Protein AF-Q9H9M6-F1 (afdb_monomer)

pLDDT: mean 84.06, std 14.56, range [36.75, 97.19]

Organism: Homo sapiens (NCBI:txid9606)

Secondary structure (DSSP, 8-state):
-HHHHHHHHHHHT--TT-------S-HHHHHHHHHHHHHHHHHHHHHTT-----TT-----------SEEE-SS-TTSEEESS-TTPPPPGGGGGGGGGSPPPP-TTTTHHHHHHHHTTPPP-------HHHHHHHHTT-SSGGGGSSSPPPTTS-BTTTTBS----HHHHGGGT---PPPP--SSTT--

Mean predicted aligned error: 10.19 Å

InterPro domains:
  IPR004115 GAD-like domain superfamily [G3DSA:3.30.1360.30] (2-53)
  IPR004364 Aminoacyl-tRNA synthetase, class II (D/K/N) [PF00152] (102-151)
  IPR045864 Class II Aminoacyl-tRNA synthetase/Biotinyl protein ligase (BPL) and lipoyl protein ligase (LPL) [G3DSA:3.30.930.10] (54-101)
  IPR045864 Class II Aminoacyl-tRNA synthetase/Biotinyl protein ligase (BPL) and lipoyl protein ligase (LPL) [G3DSA:3.30.930.10] (102-185)
  IPR045864 Class II Aminoacyl-tRNA synthetase/Biotinyl protein ligase (BPL) and lipoyl protein ligase (LPL) [SSF55681] (28-151)

Sequence (190 aa):
MESQRLELIRLMETQEEDVVLLTAGEHNKACSLLGKLRLECADLLETRGVVLRDPTLFSFLWVVDFPLFLPKEENPRELESAHHPFTAPHPSDIHLLYTEPKKEDVKMLSHLLQALDYGAPPHGGIALGLDRLICLVTGSPSIRDVIAFPKSFRGHDLMSNTPDSVPPEELKPYHIRVSKPTDSKAERAH

Structure (mmCIF, N/CA/C/O backbone):
data_AF-Q9H9M6-F1
#
_entry.id   AF-Q9H9M6-F1
#
loop_
_atom_site.group_PDB
_atom_site.id
_atom_site.type_symbol
_atom_site.label_atom_id
_atom_site.label_alt_id
_atom_site.label_comp_id
_atom_site.label_asym_id
_atom_site.label_entity_id
_atom_site.label_seq_id
_atom_site.pdbx_PDB_ins_code
_atom_site.Cartn_x
_atom_site.Cartn_y
_atom_site.Cartn_z
_atom_site.occupancy
_atom_site.B_iso_or_equiv
_atom_site.auth_seq_id
_atom_site.auth_comp_id
_atom_site.auth_asym_id
_atom_site.auth_atom_id
_atom_site.pdbx_PDB_model_num
ATOM 1 N N . MET A 1 1 ? -6.827 11.012 40.871 1.00 62.34 1 MET A N 1
ATOM 2 C CA . MET A 1 1 ? -7.397 9.939 40.028 1.00 62.34 1 MET A CA 1
ATOM 3 C C . MET A 1 1 ? -8.706 10.367 39.370 1.00 62.34 1 MET A C 1
ATOM 5 O O . MET A 1 1 ? -8.789 10.272 38.157 1.00 62.34 1 MET A O 1
ATOM 9 N N . GLU A 1 2 ? -9.686 10.921 40.093 1.00 77.62 2 GLU A N 1
ATOM 10 C CA . GLU A 1 2 ? -10.953 11.375 39.475 1.00 77.62 2 GLU A CA 1
ATOM 11 C C . GLU A 1 2 ? -10.792 12.504 38.444 1.00 77.62 2 GLU A C 1
ATOM 13 O O . GLU A 1 2 ? -11.455 12.473 37.413 1.00 77.62 2 GLU A O 1
ATOM 18 N N . SER A 1 3 ? -9.865 13.443 38.671 1.00 85.88 3 SER A N 1
ATOM 19 C CA . SER A 1 3 ? -9.549 14.511 37.705 1.00 85.88 3 SER A CA 1
ATOM 20 C C . SER A 1 3 ? -9.032 13.956 36.368 1.00 85.88 3 SER A C 1
ATOM 22 O O . SER A 1 3 ? -9.562 14.283 35.315 1.00 85.88 3 SER A O 1
ATOM 24 N N . GLN A 1 4 ? -8.077 13.017 36.415 1.00 85.25 4 GLN A N 1
ATOM 25 C CA . GLN A 1 4 ? -7.544 12.348 35.219 1.00 85.25 4 GLN A CA 1
ATOM 26 C C . GLN A 1 4 ? -8.615 11.519 34.501 1.00 85.25 4 GLN A C 1
ATOM 28 O O . GLN A 1 4 ? -8.636 11.476 33.277 1.00 85.25 4 GLN A O 1
ATOM 33 N N . ARG A 1 5 ? -9.533 10.884 35.246 1.00 84.81 5 ARG A N 1
ATOM 34 C CA . ARG A 1 5 ? -10.670 10.161 34.658 1.00 84.81 5 ARG A CA 1
ATOM 35 C C . ARG A 1 5 ? -11.587 11.107 33.878 1.00 84.81 5 ARG A C 1
ATOM 37 O O . ARG A 1 5 ? -11.938 10.801 32.748 1.00 84.81 5 ARG A O 1
ATOM 44 N N . LEU A 1 6 ? -11.961 12.243 34.470 1.00 87.88 6 LEU A N 1
ATOM 45 C CA . LEU A 1 6 ? -12.802 13.256 33.817 1.00 87.88 6 LEU A CA 1
ATOM 46 C C . LEU A 1 6 ? -12.121 13.854 32.578 1.00 87.88 6 LEU A C 1
ATOM 48 O O . LEU A 1 6 ? -12.773 14.077 31.561 1.00 87.88 6 LEU A O 1
ATOM 52 N N . GLU A 1 7 ? -10.809 14.078 32.647 1.00 92.06 7 GLU A N 1
ATOM 53 C CA . GLU A 1 7 ? -10.017 14.581 31.524 1.00 92.06 7 GLU A CA 1
ATOM 54 C C . GLU A 1 7 ? -9.938 13.570 30.371 1.00 92.06 7 GLU A C 1
ATOM 56 O O . GLU A 1 7 ? -10.127 13.947 29.217 1.00 92.06 7 GLU A O 1
ATOM 61 N N . LEU A 1 8 ? -9.753 12.280 30.672 1.00 89.75 8 LEU A N 1
ATOM 62 C CA . LEU A 1 8 ? -9.766 11.212 29.668 1.00 89.75 8 LEU A CA 1
ATOM 63 C C . LEU A 1 8 ? -11.132 11.058 28.997 1.00 89.75 8 LEU A C 1
ATOM 65 O O . LEU A 1 8 ? -11.181 10.948 27.776 1.00 89.75 8 LEU A O 1
ATOM 69 N N . ILE A 1 9 ? -12.223 11.107 29.770 1.00 91.19 9 ILE A N 1
ATOM 70 C CA . ILE A 1 9 ? -13.591 11.077 29.225 1.00 91.19 9 ILE A CA 1
ATOM 71 C C . ILE A 1 9 ? -13.793 12.234 28.242 1.00 91.19 9 ILE A C 1
ATOM 73 O O . ILE A 1 9 ? -14.348 12.046 27.164 1.00 91.19 9 ILE A O 1
ATOM 77 N N . ARG A 1 10 ? -13.296 13.428 28.588 1.00 91.94 10 ARG A N 1
ATOM 78 C CA . ARG A 1 10 ? -13.395 14.607 27.724 1.00 91.94 10 ARG A CA 1
ATOM 79 C C . ARG A 1 10 ? -12.545 14.488 26.458 1.00 91.94 10 ARG A C 1
ATOM 81 O O . ARG A 1 10 ? -12.997 14.912 25.405 1.00 91.94 10 ARG A O 1
ATOM 88 N N . LEU A 1 11 ? -11.321 13.974 26.564 1.00 93.44 11 LEU A N 1
ATOM 89 C CA . LEU A 1 11 ? -10.396 13.860 25.430 1.00 93.44 11 LEU A CA 1
ATOM 90 C C . LEU A 1 11 ? -10.801 12.769 24.437 1.00 93.44 11 LEU A C 1
ATOM 92 O O . LEU A 1 11 ? -10.586 12.935 23.242 1.00 93.44 11 LEU A O 1
ATOM 96 N N . MET A 1 12 ? -11.337 11.657 24.939 1.00 92.31 12 MET A N 1
ATOM 97 C CA . MET A 1 12 ? -11.690 10.484 24.132 1.00 92.31 12 MET A CA 1
ATOM 98 C C . MET A 1 12 ? -13.179 10.437 23.767 1.00 92.31 12 MET A C 1
ATOM 100 O O . MET A 1 12 ? -13.592 9.508 23.084 1.00 92.31 12 MET A O 1
ATOM 104 N N . GLU A 1 13 ? -13.967 11.412 24.232 1.00 94.44 13 GLU A N 1
ATOM 105 C CA . GLU A 1 13 ? -15.413 11.531 23.989 1.00 94.44 13 GLU A CA 1
ATOM 106 C C . GLU A 1 13 ? -16.201 10.244 24.316 1.00 94.44 13 GLU A C 1
ATOM 108 O O . GLU A 1 13 ? -17.145 9.876 23.621 1.00 94.44 13 GLU A O 1
ATOM 113 N N . THR A 1 14 ? -15.816 9.548 25.390 1.00 94.25 14 THR A N 1
ATOM 114 C CA . THR A 1 14 ? -16.390 8.245 25.773 1.00 94.25 14 THR A CA 1
ATOM 115 C C . THR A 1 14 ? -17.787 8.365 26.377 1.00 94.25 14 THR A C 1
ATOM 117 O O . THR A 1 14 ? -18.046 9.284 27.163 1.00 94.25 14 THR A O 1
ATOM 120 N N . GLN A 1 15 ? -18.639 7.379 26.114 1.00 92.06 15 GLN A N 1
ATOM 121 C CA . GLN A 1 15 ? -19.973 7.211 26.693 1.00 92.06 15 GLN A CA 1
ATOM 122 C C . GLN A 1 15 ? -19.982 6.148 27.807 1.00 92.06 15 GLN A C 1
ATOM 124 O O . GLN A 1 15 ? -18.961 5.533 28.126 1.00 92.06 15 GLN A O 1
ATOM 129 N N . GLU A 1 16 ? -21.133 5.964 28.462 1.00 89.88 16 GLU A N 1
ATOM 130 C CA . GLU A 1 16 ? -21.310 4.851 29.401 1.00 89.88 16 GLU A CA 1
ATOM 131 C C . GLU A 1 16 ? -21.149 3.511 28.665 1.00 89.88 16 GLU A C 1
ATOM 133 O O . GLU A 1 16 ? -21.572 3.377 27.524 1.00 89.88 16 GLU A O 1
ATOM 138 N N . GLU A 1 17 ? -20.528 2.532 29.331 1.00 89.94 17 GLU A N 1
ATOM 139 C CA . GLU A 1 17 ? -20.191 1.200 28.789 1.00 89.94 17 GLU A CA 1
ATOM 140 C C . GLU A 1 17 ? -19.046 1.152 27.755 1.00 89.94 17 GLU A C 1
ATOM 142 O O . GLU A 1 17 ? -18.640 0.059 27.351 1.00 89.94 17 GLU A O 1
ATOM 147 N N . ASP A 1 18 ? -18.430 2.290 27.417 1.00 92.56 18 ASP A N 1
ATOM 148 C CA . ASP A 1 18 ? -17.233 2.313 26.574 1.00 92.56 18 ASP A CA 1
ATOM 149 C C . ASP A 1 18 ? -15.980 1.805 27.303 1.00 92.56 18 ASP A C 1
ATOM 151 O O . ASP A 1 18 ? -15.765 2.015 28.503 1.00 92.56 18 ASP A O 1
ATOM 155 N N . VAL A 1 19 ? -15.086 1.178 26.535 1.00 91.88 19 VAL A N 1
ATOM 156 C CA . VAL A 1 19 ? -13.776 0.713 27.003 1.00 91.88 19 VAL A CA 1
ATOM 157 C C . VAL A 1 19 ? -12.676 1.406 26.209 1.00 91.88 19 VAL A C 1
ATOM 159 O O . VAL A 1 19 ? -12.617 1.309 24.986 1.00 91.88 19 VAL A O 1
ATOM 162 N N . VAL A 1 20 ? -11.752 2.059 26.916 1.00 92.81 20 VAL A N 1
ATOM 163 C CA . VAL A 1 20 ? -10.590 2.719 26.308 1.00 92.81 20 VAL A CA 1
ATOM 164 C C . VAL A 1 20 ? -9.374 1.801 26.377 1.00 92.81 20 VAL A C 1
ATOM 166 O O . VAL A 1 20 ? -8.964 1.373 27.456 1.00 92.81 20 VAL A O 1
ATOM 169 N N . LEU A 1 21 ? -8.760 1.536 25.223 1.00 93.50 21 LEU A N 1
ATOM 170 C CA . LEU A 1 21 ? -7.491 0.817 25.126 1.00 93.50 21 LEU A CA 1
ATOM 171 C C . LEU A 1 21 ? -6.338 1.820 25.055 1.00 93.50 21 LEU A C 1
ATOM 173 O O . LEU A 1 21 ? -6.289 2.665 24.164 1.00 93.50 21 LEU A O 1
ATOM 177 N N . LEU A 1 22 ? -5.397 1.713 25.992 1.00 93.44 22 LEU A N 1
ATOM 178 C CA . LEU A 1 22 ? -4.236 2.594 26.088 1.00 93.44 22 LEU A CA 1
ATOM 179 C C . LEU A 1 22 ? -2.953 1.804 25.834 1.00 93.44 22 LEU A C 1
ATOM 181 O O . LEU A 1 22 ? -2.760 0.715 26.371 1.00 93.44 22 LEU A O 1
ATOM 185 N N . THR A 1 23 ? -2.050 2.385 25.050 1.00 95.12 23 THR A N 1
ATOM 186 C CA . THR A 1 23 ? -0.676 1.902 24.892 1.00 95.12 23 THR A CA 1
ATOM 187 C C . THR A 1 23 ? 0.294 3.061 25.079 1.00 95.12 23 THR A C 1
ATOM 189 O O . THR A 1 23 ? -0.052 4.216 24.831 1.00 95.12 23 THR A O 1
ATOM 192 N N . ALA A 1 24 ? 1.513 2.755 25.511 1.00 95.56 24 ALA A N 1
ATOM 193 C CA . ALA A 1 24 ? 2.584 3.725 25.670 1.00 95.56 24 ALA A CA 1
ATOM 194 C C . ALA A 1 24 ? 3.881 3.151 25.096 1.00 95.56 24 ALA A C 1
ATOM 196 O O . ALA A 1 24 ? 4.202 1.980 25.297 1.00 95.56 24 ALA A O 1
ATOM 197 N N . GLY A 1 25 ? 4.629 3.981 24.374 1.00 94.88 25 GLY A N 1
ATOM 198 C CA . GLY A 1 25 ? 5.875 3.585 23.733 1.00 94.88 25 GLY A CA 1
ATOM 199 C C . GLY A 1 25 ? 6.291 4.568 22.647 1.00 94.88 25 GLY A C 1
ATOM 200 O O . GLY A 1 25 ? 5.794 5.689 22.574 1.00 94.88 25 GLY A O 1
ATOM 201 N N . GLU A 1 26 ? 7.206 4.129 21.790 1.00 95.62 26 GLU A N 1
ATOM 202 C CA . GLU A 1 26 ? 7.616 4.872 20.599 1.00 95.62 26 GLU A CA 1
ATOM 203 C C . GLU A 1 26 ? 6.406 5.162 19.695 1.00 95.62 26 GLU A C 1
ATOM 205 O O . GLU A 1 26 ? 5.640 4.248 19.386 1.00 95.62 26 GLU A O 1
ATOM 210 N N . HIS A 1 27 ? 6.257 6.413 19.245 1.00 91.69 27 HIS A N 1
ATOM 211 C CA . HIS A 1 27 ? 5.073 6.893 18.522 1.00 91.69 27 HIS A CA 1
ATOM 212 C C . HIS A 1 27 ? 4.666 5.986 17.347 1.00 91.69 27 HIS A C 1
ATOM 214 O O . HIS A 1 27 ? 3.532 5.516 17.295 1.00 91.69 27 HIS A O 1
ATOM 220 N N . ASN A 1 28 ? 5.605 5.648 16.457 1.00 88.94 28 ASN A N 1
ATOM 221 C CA . ASN A 1 28 ? 5.323 4.821 15.277 1.00 88.94 28 ASN A CA 1
ATOM 222 C C . ASN A 1 28 ? 4.877 3.399 15.646 1.00 88.94 28 ASN A C 1
ATOM 224 O O . ASN A 1 28 ? 3.946 2.855 15.047 1.00 88.94 28 ASN A O 1
ATOM 228 N N . LYS A 1 29 ? 5.501 2.799 16.667 1.00 93.44 29 LYS A N 1
ATOM 229 C CA . LYS A 1 29 ? 5.127 1.464 17.155 1.00 93.44 29 LYS A CA 1
ATOM 230 C C . LYS A 1 29 ? 3.766 1.480 17.840 1.00 93.44 29 LYS A C 1
ATOM 232 O O . LYS A 1 29 ? 2.966 0.579 17.603 1.00 93.44 29 LYS A O 1
ATOM 237 N N . ALA A 1 30 ? 3.490 2.507 18.642 1.00 95.50 30 ALA A N 1
ATOM 238 C CA . ALA A 1 30 ? 2.205 2.696 19.304 1.00 95.50 30 ALA A CA 1
ATOM 239 C C . ALA A 1 30 ? 1.068 2.882 18.285 1.00 95.50 30 ALA A C 1
ATOM 241 O O . ALA A 1 30 ? 0.069 2.168 18.364 1.00 95.50 30 ALA A O 1
ATOM 242 N N . CYS A 1 31 ? 1.243 3.753 17.283 1.00 94.00 31 CYS A N 1
ATOM 243 C CA . CYS A 1 31 ? 0.257 3.957 16.217 1.00 94.00 31 CYS A CA 1
ATOM 244 C C . CYS A 1 31 ? 0.050 2.691 15.372 1.00 94.00 31 CYS A C 1
ATOM 246 O O . CYS A 1 31 ? -1.090 2.339 15.074 1.00 94.00 31 CYS A O 1
ATOM 248 N N . SER A 1 32 ? 1.122 1.963 15.031 1.00 94.56 32 SER A N 1
ATOM 249 C CA . SER A 1 32 ? 1.016 0.690 14.300 1.00 94.56 32 SER A CA 1
ATOM 250 C C . SER A 1 32 ? 0.245 -0.368 15.100 1.00 94.56 32 SER A C 1
ATOM 252 O O . SER A 1 32 ? -0.621 -1.054 14.552 1.00 94.56 32 SER A O 1
ATOM 254 N N . LEU A 1 33 ? 0.518 -0.477 16.405 1.00 96.75 33 LEU A N 1
ATOM 255 C CA . LEU A 1 33 ? -0.180 -1.396 17.303 1.00 96.75 33 LEU A CA 1
ATOM 256 C C . LEU A 1 33 ? -1.662 -1.036 17.437 1.00 96.75 33 LEU A C 1
ATOM 258 O O . LEU A 1 33 ? -2.507 -1.898 17.212 1.00 96.75 33 LEU A O 1
ATOM 262 N N . LEU A 1 34 ? -1.985 0.218 17.769 1.00 96.88 34 LEU A N 1
ATOM 263 C CA . LEU A 1 34 ? -3.374 0.666 17.915 1.00 96.88 34 LEU A CA 1
ATOM 264 C C . LEU A 1 34 ? -4.145 0.577 16.597 1.00 96.88 34 LEU A C 1
ATOM 266 O O . LEU A 1 34 ? -5.318 0.219 16.605 1.00 96.88 34 LEU A O 1
ATOM 270 N N . GLY A 1 35 ? -3.493 0.841 15.463 1.00 96.56 35 GLY A N 1
ATOM 271 C CA . GLY A 1 35 ? -4.091 0.683 14.140 1.00 96.56 35 GLY A CA 1
ATOM 272 C C . GLY A 1 35 ? -4.532 -0.757 13.868 1.00 96.56 35 GLY A C 1
ATOM 273 O O . GLY A 1 35 ? -5.649 -0.963 13.398 1.00 96.56 35 GLY A O 1
ATOM 274 N N . LYS A 1 36 ? -3.693 -1.744 14.214 1.00 97.00 36 LYS A N 1
ATOM 275 C CA . LYS A 1 36 ? -4.037 -3.176 14.123 1.00 97.00 36 LYS A CA 1
ATOM 276 C C . LYS A 1 36 ? -5.107 -3.561 15.140 1.00 97.00 36 LYS A C 1
ATOM 278 O O . LYS A 1 36 ? -6.095 -4.180 14.771 1.00 97.00 36 LYS A O 1
ATOM 283 N N . LEU A 1 37 ? -4.946 -3.134 16.391 1.00 97.19 37 LEU A N 1
ATOM 284 C CA . LEU A 1 37 ? -5.884 -3.435 17.472 1.00 97.19 37 LEU A CA 1
ATOM 285 C C . LEU A 1 37 ? -7.291 -2.906 17.169 1.00 97.19 37 LEU A C 1
ATOM 287 O O . LEU A 1 37 ? -8.268 -3.588 17.438 1.00 97.19 37 LEU A O 1
ATOM 291 N N . ARG A 1 38 ? -7.397 -1.735 16.531 1.00 96.69 38 ARG A N 1
ATOM 292 C CA . ARG A 1 38 ? -8.667 -1.176 16.052 1.00 96.69 38 ARG A CA 1
ATOM 293 C C . ARG A 1 38 ? -9.375 -2.097 15.053 1.00 96.69 38 ARG A C 1
ATOM 295 O O . ARG A 1 38 ? -10.594 -2.213 15.115 1.00 96.69 38 ARG A O 1
ATOM 302 N N . LEU A 1 39 ? -8.633 -2.727 14.137 1.00 95.88 39 LEU A N 1
ATOM 303 C CA . LEU A 1 39 ? -9.200 -3.668 13.162 1.00 95.88 39 LEU A CA 1
ATOM 304 C C . LEU A 1 39 ? -9.666 -4.956 13.849 1.00 95.88 39 LEU A C 1
ATOM 306 O O . LEU A 1 39 ? -10.794 -5.379 13.625 1.00 95.88 39 LEU A O 1
ATOM 310 N N . GLU A 1 40 ? -8.856 -5.501 14.756 1.00 96.19 40 GLU A N 1
ATOM 311 C CA . GLU A 1 40 ? -9.212 -6.688 15.549 1.00 96.19 40 GLU A CA 1
ATOM 312 C C . GLU A 1 40 ? -10.440 -6.440 16.440 1.00 96.19 40 GLU A C 1
ATOM 314 O O . GLU A 1 40 ? -11.318 -7.292 16.561 1.00 96.19 40 GLU A O 1
ATOM 319 N N . CYS A 1 41 ? -10.550 -5.254 17.049 1.00 95.75 41 CYS A N 1
ATOM 320 C CA . CYS A 1 41 ? -11.740 -4.864 17.803 1.00 95.75 41 CYS A CA 1
ATOM 321 C C . CYS A 1 41 ? -12.987 -4.806 16.913 1.00 95.75 41 CYS A C 1
ATOM 323 O O . CYS A 1 41 ? -14.051 -5.239 17.354 1.00 95.75 41 CYS A O 1
ATOM 325 N N . ALA A 1 42 ? -12.864 -4.304 15.679 1.00 95.44 42 ALA A N 1
ATOM 326 C CA . ALA A 1 42 ? -13.975 -4.296 14.732 1.00 95.44 42 ALA A CA 1
ATOM 327 C C . ALA A 1 42 ? -14.417 -5.727 14.390 1.00 95.44 42 ALA A C 1
ATOM 329 O O . ALA A 1 42 ? -15.602 -6.035 14.501 1.00 95.44 42 ALA A O 1
ATOM 330 N N . ASP A 1 43 ? -13.466 -6.615 14.081 1.00 95.00 43 ASP A N 1
ATOM 331 C CA . ASP A 1 43 ? -13.740 -8.029 13.804 1.00 95.00 43 ASP A CA 1
ATOM 332 C C . ASP A 1 43 ? -14.428 -8.711 15.009 1.00 95.00 43 ASP A C 1
ATOM 334 O O . ASP A 1 43 ? -15.463 -9.363 14.862 1.00 95.00 43 ASP A O 1
ATOM 338 N N . LEU A 1 44 ? -13.914 -8.515 16.231 1.00 95.75 44 LEU A N 1
ATOM 339 C CA . LEU A 1 44 ? -14.487 -9.093 17.455 1.00 95.75 44 LEU A CA 1
ATOM 340 C C . LEU A 1 44 ? -15.913 -8.607 17.741 1.00 95.75 44 LEU A C 1
ATOM 342 O O . LEU A 1 44 ? -16.768 -9.412 18.118 1.00 95.75 44 LEU A O 1
ATOM 346 N N . LEU A 1 45 ? -16.182 -7.310 17.593 1.00 95.00 45 LEU A N 1
ATOM 347 C CA . LEU A 1 45 ? -17.512 -6.748 17.839 1.00 95.00 45 LEU A CA 1
ATOM 348 C C . LEU A 1 45 ? -18.527 -7.232 16.795 1.00 95.00 45 LEU A C 1
ATOM 350 O O . LEU A 1 45 ? -19.646 -7.608 17.157 1.00 95.00 45 LEU A O 1
ATOM 354 N N . GLU A 1 46 ? -18.111 -7.342 15.535 1.00 95.12 46 GLU A N 1
ATOM 355 C CA . GLU A 1 46 ? -18.947 -7.875 14.457 1.00 95.12 46 GLU A CA 1
ATOM 356 C C . GLU A 1 46 ? -19.288 -9.356 14.662 1.00 95.12 46 GLU A C 1
ATOM 358 O O . GLU A 1 46 ? -20.447 -9.739 14.488 1.00 95.12 46 GLU A O 1
ATOM 363 N N . THR A 1 47 ? -18.353 -10.184 15.150 1.00 95.38 47 THR A N 1
ATOM 364 C CA . THR A 1 47 ? -18.662 -11.594 15.488 1.00 95.38 47 THR A CA 1
ATOM 365 C C . THR A 1 47 ? -19.707 -11.741 16.598 1.00 95.38 47 THR A C 1
ATOM 367 O O . THR A 1 47 ? -20.351 -12.785 16.708 1.00 95.38 47 THR A O 1
ATOM 370 N N . ARG A 1 48 ? -19.903 -10.697 17.413 1.00 94.25 48 ARG A N 1
ATOM 371 C CA . ARG A 1 48 ? -20.918 -10.638 18.477 1.00 94.25 48 ARG A CA 1
ATOM 372 C C . ARG A 1 48 ? -22.210 -9.939 18.046 1.00 94.25 48 ARG A C 1
ATOM 374 O O . ARG A 1 48 ? -23.097 -9.764 18.877 1.00 94.25 48 ARG A O 1
ATOM 381 N N . GLY A 1 49 ? -22.338 -9.580 16.768 1.00 92.88 49 GLY A N 1
ATOM 382 C CA . GLY A 1 49 ? -23.557 -9.019 16.181 1.00 92.88 49 GLY A CA 1
ATOM 383 C C . GLY A 1 49 ? -23.617 -7.491 16.129 1.00 92.88 49 GLY A C 1
ATOM 384 O O . GLY A 1 49 ? -24.652 -6.953 15.742 1.00 92.88 49 GLY A O 1
ATOM 385 N N . VAL A 1 50 ? -22.542 -6.780 16.485 1.00 92.69 50 VAL A N 1
ATOM 386 C CA . VAL A 1 50 ? -22.468 -5.319 16.335 1.00 92.69 50 VAL A CA 1
ATOM 387 C C . VAL A 1 50 ? -21.918 -4.990 14.949 1.00 92.69 50 VAL A C 1
ATOM 389 O O . VAL A 1 50 ? -20.734 -5.175 14.693 1.00 92.69 50 VAL A O 1
ATOM 392 N N . VAL A 1 51 ? -22.762 -4.500 14.042 1.00 89.44 51 VAL A N 1
ATOM 393 C CA . VAL A 1 51 ? -22.335 -4.131 12.682 1.00 89.44 51 VAL A CA 1
ATOM 394 C C . VAL A 1 51 ? -21.641 -2.768 12.714 1.00 89.44 51 VAL A C 1
ATOM 396 O O . VAL A 1 51 ? -22.298 -1.746 12.893 1.00 89.44 51 VAL A O 1
ATOM 399 N N . LEU A 1 52 ? -20.315 -2.756 12.544 1.00 92.19 52 LEU A N 1
ATOM 400 C CA . LEU A 1 52 ? -19.507 -1.529 12.497 1.00 92.19 52 LEU A CA 1
ATOM 401 C C . LEU A 1 52 ? -19.145 -1.123 11.069 1.00 92.19 52 LEU A C 1
ATOM 403 O O . LEU A 1 52 ? -19.167 0.063 10.739 1.00 92.19 52 LEU A O 1
ATOM 407 N N . ARG A 1 53 ? -18.793 -2.094 10.222 1.00 93.38 53 ARG A N 1
ATOM 408 C CA . ARG A 1 53 ? -18.451 -1.863 8.816 1.00 93.38 53 ARG A CA 1
ATOM 409 C C . ARG A 1 53 ? -19.575 -2.385 7.932 1.00 93.38 53 ARG A C 1
ATOM 411 O O . ARG A 1 53 ? -19.922 -3.559 7.996 1.00 93.38 53 ARG A O 1
ATOM 418 N N . ASP A 1 54 ? -20.117 -1.510 7.092 1.00 89.38 54 ASP A N 1
ATOM 419 C CA . ASP A 1 54 ? -21.129 -1.861 6.096 1.00 89.38 54 ASP A CA 1
ATOM 420 C C . ASP A 1 54 ? -20.458 -2.080 4.726 1.00 89.38 54 ASP A C 1
ATOM 422 O O . ASP A 1 54 ? -19.958 -1.113 4.145 1.00 89.38 54 ASP A O 1
ATOM 426 N N . PRO A 1 55 ? -20.442 -3.313 4.181 1.00 85.38 55 PRO A N 1
ATOM 427 C CA . PRO A 1 55 ? -19.856 -3.599 2.869 1.00 85.38 55 PRO A CA 1
ATOM 428 C C . PRO A 1 55 ? -20.556 -2.898 1.699 1.00 85.38 55 PRO A C 1
ATOM 430 O O . PRO A 1 55 ? -20.007 -2.855 0.600 1.00 85.38 55 PRO A O 1
ATOM 433 N N . THR A 1 56 ? -21.770 -2.379 1.901 1.00 88.62 56 THR A N 1
ATOM 434 C CA . THR A 1 56 ? -22.521 -1.651 0.869 1.00 88.62 56 THR A CA 1
ATOM 435 C C . THR A 1 56 ? -22.124 -0.177 0.783 1.00 88.62 56 THR A C 1
ATOM 437 O O . THR A 1 56 ? -22.379 0.472 -0.236 1.00 88.62 56 THR A O 1
ATOM 440 N N . LEU A 1 57 ? -21.469 0.350 1.824 1.00 93.25 57 LEU A N 1
ATOM 441 C CA . LEU A 1 57 ? -21.035 1.736 1.901 1.00 93.25 57 LEU A CA 1
ATOM 442 C C . LEU A 1 57 ? -19.544 1.858 1.569 1.00 93.25 57 LEU A C 1
ATOM 444 O O . LEU A 1 57 ? -18.678 1.314 2.250 1.00 93.25 57 LEU A O 1
ATOM 448 N N . PHE A 1 58 ? -19.230 2.668 0.560 1.00 94.19 58 PHE A N 1
ATOM 449 C CA . PHE A 1 58 ? -17.852 2.983 0.195 1.00 94.19 58 PHE A CA 1
ATOM 450 C C . PHE A 1 58 ? -17.440 4.343 0.767 1.00 94.19 58 PHE A C 1
ATOM 452 O O . PHE A 1 58 ? -17.987 5.377 0.386 1.00 94.19 58 PHE A O 1
ATOM 459 N N . SER A 1 59 ? -16.447 4.344 1.660 1.00 94.75 59 SER A N 1
ATOM 460 C CA . SER A 1 59 ? -15.827 5.561 2.194 1.00 94.75 59 SER A CA 1
ATOM 461 C C . SER A 1 59 ? -14.488 5.813 1.500 1.00 94.75 59 SER A C 1
ATOM 463 O O . SER A 1 59 ? -13.504 5.115 1.751 1.00 94.75 59 SER A O 1
ATOM 465 N N . PHE A 1 60 ? -14.461 6.789 0.592 1.00 94.81 60 PHE A N 1
ATOM 466 C CA . PHE A 1 60 ? -13.251 7.187 -0.128 1.00 94.81 60 PHE A CA 1
ATOM 467 C C . PHE A 1 60 ? -12.534 8.316 0.611 1.00 94.81 60 PHE A C 1
ATOM 469 O O . PHE A 1 60 ? -13.164 9.274 1.056 1.00 94.81 60 PHE A O 1
ATOM 476 N N . LEU A 1 61 ? -11.207 8.229 0.691 1.00 96.06 61 LEU A N 1
ATOM 477 C CA . LEU A 1 61 ? -10.363 9.271 1.267 1.00 96.06 61 LEU A CA 1
ATOM 478 C C . LEU A 1 61 ? -9.096 9.454 0.435 1.00 96.06 61 LEU A C 1
ATOM 480 O O . LEU A 1 61 ? -8.601 8.508 -0.178 1.00 96.06 61 LEU A O 1
ATOM 484 N N . TRP A 1 62 ? -8.562 10.670 0.460 1.00 94.00 62 TRP A N 1
ATOM 485 C CA . TRP A 1 62 ? -7.251 10.983 -0.090 1.00 94.00 62 TRP A CA 1
ATOM 486 C C . TRP A 1 62 ? -6.239 11.064 1.043 1.00 94.00 62 TRP A C 1
ATOM 488 O O . TRP A 1 62 ? -6.455 11.779 2.019 1.00 94.00 62 TRP A O 1
ATOM 498 N N . VAL A 1 63 ? -5.131 10.342 0.898 1.00 91.62 63 VAL A N 1
ATOM 499 C CA . VAL A 1 63 ? -3.932 10.574 1.704 1.00 91.62 63 VAL A CA 1
ATOM 500 C C . VAL A 1 63 ? -3.003 11.427 0.853 1.00 91.62 63 VAL A C 1
ATOM 502 O O . VAL A 1 63 ? -2.730 11.085 -0.296 1.00 91.62 63 VAL A O 1
ATOM 505 N N . VAL A 1 64 ? -2.581 12.560 1.396 1.00 86.50 64 VAL A N 1
ATOM 506 C CA . VAL A 1 64 ? -1.707 13.538 0.740 1.00 86.50 64 VAL A CA 1
ATOM 507 C C . VAL A 1 64 ? -0.488 13.790 1.624 1.00 86.50 64 VAL A C 1
ATOM 509 O O . VAL A 1 64 ? -0.405 13.243 2.722 1.00 86.50 64 VAL A O 1
ATOM 512 N N . ASP A 1 65 ? 0.458 14.589 1.135 1.00 81.38 65 ASP A N 1
ATOM 513 C CA . ASP A 1 65 ? 1.647 15.006 1.891 1.00 81.38 65 ASP A CA 1
ATOM 514 C C . ASP A 1 65 ? 2.500 13.831 2.392 1.00 81.38 65 ASP A C 1
ATOM 516 O O . ASP A 1 65 ? 3.012 13.807 3.513 1.00 81.38 65 ASP A O 1
ATOM 520 N N . PHE A 1 66 ? 2.665 12.827 1.529 1.00 80.62 66 PHE A N 1
ATOM 521 C CA . PHE A 1 66 ? 3.597 11.740 1.787 1.00 80.62 66 PHE A CA 1
ATOM 522 C C . PHE A 1 66 ? 5.044 12.250 1.816 1.00 80.62 66 PHE A C 1
ATOM 524 O O . PHE A 1 66 ? 5.410 13.110 1.009 1.00 80.62 66 PHE A O 1
ATOM 531 N N . PRO A 1 67 ? 5.904 11.677 2.679 1.00 77.94 67 PRO A N 1
ATOM 532 C CA . PRO A 1 67 ? 7.326 11.984 2.655 1.00 77.94 67 PRO A CA 1
ATOM 533 C C . PRO A 1 67 ? 7.915 11.610 1.291 1.00 77.94 67 PRO A C 1
ATOM 535 O O . PRO A 1 67 ? 7.594 10.562 0.735 1.00 77.94 67 PRO A O 1
ATOM 538 N N . LEU A 1 68 ? 8.793 12.457 0.752 1.00 75.31 68 LEU A N 1
ATOM 539 C CA . LEU A 1 68 ? 9.430 12.206 -0.545 1.00 75.31 68 LEU A CA 1
ATOM 540 C C . LEU A 1 68 ? 10.465 11.070 -0.469 1.00 75.31 68 LEU A C 1
ATOM 542 O O . LEU A 1 68 ? 10.570 10.249 -1.383 1.00 75.31 68 LEU A O 1
ATOM 546 N N . PHE A 1 69 ? 11.192 11.009 0.647 1.00 81.12 69 PHE A N 1
ATOM 547 C CA . PHE A 1 69 ? 12.228 10.022 0.914 1.00 81.12 69 PHE A CA 1
ATOM 548 C C . PHE A 1 69 ? 12.003 9.333 2.255 1.00 81.12 69 PHE A C 1
ATOM 550 O O . PHE A 1 69 ? 11.569 9.963 3.222 1.00 81.12 69 PHE A O 1
ATOM 557 N N . LEU A 1 70 ? 12.357 8.055 2.316 1.00 79.44 70 LEU A N 1
ATOM 558 C CA . LEU A 1 70 ? 12.413 7.267 3.541 1.00 79.44 70 LEU A CA 1
ATOM 559 C C . LEU A 1 70 ? 13.833 6.719 3.732 1.00 79.44 70 LEU A C 1
ATOM 561 O O . LEU A 1 70 ? 14.532 6.483 2.747 1.00 79.44 70 LEU A O 1
ATOM 565 N N . PRO A 1 71 ? 14.299 6.538 4.977 1.00 79.69 71 PRO A N 1
ATOM 566 C CA . PRO A 1 71 ? 15.561 5.856 5.227 1.00 79.69 71 PRO A CA 1
ATOM 567 C C . PRO A 1 71 ? 15.448 4.379 4.836 1.00 79.69 71 PRO A C 1
ATOM 569 O O . PRO A 1 71 ? 14.461 3.726 5.174 1.00 79.69 71 PRO A O 1
ATOM 572 N N . LYS A 1 72 ? 16.475 3.837 4.175 1.00 81.38 72 LYS A N 1
ATOM 573 C CA . LYS A 1 72 ? 16.538 2.407 3.855 1.00 81.38 72 LYS A CA 1
ATOM 574 C C . LYS A 1 72 ? 16.593 1.572 5.131 1.00 81.38 72 LYS A C 1
ATOM 576 O O . LYS A 1 72 ? 17.335 1.903 6.059 1.00 81.38 72 LYS A O 1
ATOM 581 N N . GLU A 1 73 ? 15.894 0.439 5.131 1.00 78.25 73 GLU A N 1
ATOM 582 C CA . GLU A 1 73 ? 15.872 -0.491 6.270 1.00 78.25 73 GLU A CA 1
ATOM 583 C C . GLU A 1 73 ? 17.273 -1.024 6.623 1.00 78.25 73 GLU A C 1
ATOM 585 O O . GLU A 1 73 ? 17.615 -1.140 7.799 1.00 78.25 73 GLU A O 1
ATOM 590 N N . GLU A 1 74 ? 18.110 -1.304 5.617 1.00 78.94 74 GLU A N 1
ATOM 591 C CA . GLU A 1 74 ? 19.459 -1.857 5.819 1.00 78.94 74 GLU A CA 1
ATOM 592 C C . GLU A 1 74 ? 20.486 -0.812 6.285 1.00 78.94 74 GLU A C 1
ATOM 594 O O . GLU A 1 74 ? 21.399 -1.125 7.051 1.00 78.94 74 GLU A O 1
ATOM 599 N N . ASN A 1 75 ? 20.359 0.437 5.825 1.00 80.25 75 ASN A N 1
ATOM 600 C CA . ASN A 1 75 ? 21.287 1.519 6.146 1.00 80.25 75 ASN A CA 1
ATOM 601 C C . ASN A 1 75 ? 20.525 2.845 6.288 1.00 80.25 75 ASN A C 1
ATOM 603 O O . ASN A 1 75 ? 20.340 3.545 5.292 1.00 80.25 75 ASN A O 1
ATOM 607 N N . PRO A 1 76 ? 20.168 3.256 7.519 1.00 77.88 76 PRO A N 1
ATOM 608 C CA . PRO A 1 76 ? 19.365 4.459 7.757 1.00 77.88 76 PRO A CA 1
ATOM 609 C C . PRO A 1 76 ? 20.000 5.777 7.293 1.00 77.88 76 PRO A C 1
ATOM 611 O O . PRO A 1 76 ? 19.339 6.810 7.287 1.00 77.88 76 PRO A O 1
ATOM 614 N N . ARG A 1 77 ? 21.293 5.775 6.936 1.00 75.56 77 ARG A N 1
ATOM 615 C CA . ARG A 1 77 ? 21.972 6.942 6.347 1.00 75.56 77 ARG A CA 1
ATOM 616 C C . ARG A 1 77 ? 21.701 7.083 4.854 1.00 75.56 77 ARG A C 1
ATOM 618 O O . ARG A 1 77 ? 22.052 8.104 4.268 1.00 75.56 77 ARG A O 1
ATOM 625 N N . GLU A 1 78 ? 21.198 6.046 4.201 1.00 79.19 78 GLU A N 1
ATOM 626 C CA . GLU A 1 78 ? 20.785 6.078 2.805 1.00 79.19 78 GLU A CA 1
ATOM 627 C C . GLU A 1 78 ? 19.283 6.279 2.721 1.00 79.19 78 GLU A C 1
ATOM 629 O O . GLU A 1 78 ? 18.522 5.695 3.484 1.00 79.19 78 GLU A O 1
ATOM 634 N N . LEU A 1 79 ? 18.884 7.119 1.777 1.00 78.88 79 LEU A N 1
ATOM 635 C CA . LEU A 1 79 ? 17.494 7.399 1.491 1.00 78.88 79 LEU A CA 1
ATOM 636 C C . LEU A 1 79 ? 17.058 6.589 0.270 1.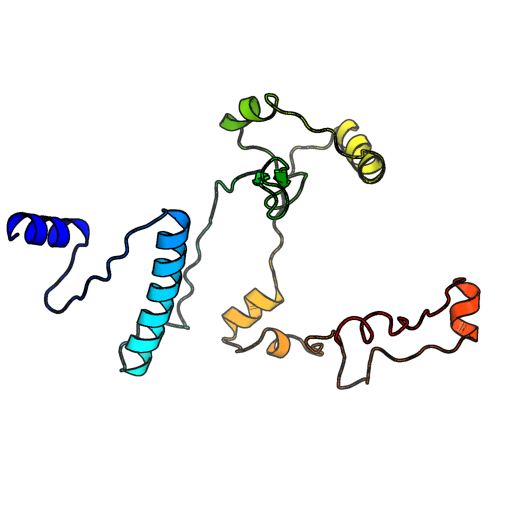00 78.88 79 LEU A C 1
ATOM 638 O O . LEU A 1 79 ? 17.863 6.314 -0.623 1.00 78.88 79 LEU A O 1
ATOM 642 N N . GLU A 1 80 ? 15.785 6.234 0.234 1.00 81.56 80 GLU A N 1
ATOM 643 C CA . GLU A 1 80 ? 15.089 5.703 -0.931 1.00 81.56 80 GLU A CA 1
ATOM 644 C C . GLU A 1 80 ? 13.815 6.507 -1.191 1.00 81.56 80 GLU A C 1
ATOM 646 O O . GLU A 1 80 ? 13.249 7.126 -0.286 1.00 81.56 80 GLU A O 1
ATOM 651 N N . SER A 1 81 ? 13.372 6.541 -2.447 1.00 81.25 81 SER A N 1
ATOM 652 C CA . SER A 1 81 ? 12.132 7.224 -2.813 1.00 81.25 81 SER A CA 1
ATOM 653 C C . SER A 1 81 ? 10.931 6.509 -2.199 1.00 81.25 81 SER A C 1
ATOM 655 O O . SER A 1 81 ? 10.775 5.307 -2.408 1.00 81.25 81 SER A O 1
ATOM 657 N N . ALA A 1 82 ? 10.036 7.245 -1.541 1.00 81.44 82 ALA A N 1
ATOM 658 C CA . ALA A 1 82 ? 8.852 6.645 -0.920 1.00 81.44 82 ALA A CA 1
ATOM 659 C C . ALA A 1 82 ? 7.816 6.112 -1.933 1.00 81.44 82 ALA A C 1
ATOM 661 O O . ALA A 1 82 ? 7.010 5.254 -1.591 1.00 81.44 82 ALA A O 1
ATOM 662 N N . HIS A 1 83 ? 7.812 6.641 -3.163 1.00 79.38 83 HIS A N 1
ATOM 663 C CA . HIS A 1 83 ? 6.867 6.261 -4.222 1.00 79.38 83 HIS A CA 1
ATOM 664 C C . HIS A 1 83 ? 7.578 5.992 -5.548 1.00 79.38 83 HIS A C 1
ATOM 666 O O . HIS A 1 83 ? 7.787 4.847 -5.933 1.00 79.38 83 HIS A O 1
ATOM 672 N N . HIS A 1 84 ? 7.954 7.054 -6.259 1.00 83.88 84 HIS A N 1
ATOM 673 C CA . HIS A 1 84 ? 8.718 6.966 -7.497 1.00 83.88 84 HIS A CA 1
ATOM 674 C C . HIS A 1 84 ? 9.814 8.039 -7.485 1.00 83.88 84 HIS A C 1
ATOM 676 O O . HIS A 1 84 ? 9.524 9.165 -7.064 1.00 83.88 84 HIS A O 1
ATOM 682 N N . PRO A 1 85 ? 11.025 7.762 -8.002 1.00 76.12 85 PRO A N 1
ATOM 683 C CA . PRO A 1 85 ? 12.130 8.730 -8.041 1.00 76.12 85 PRO A CA 1
ATOM 684 C C . PRO A 1 85 ? 11.850 10.085 -8.720 1.00 76.12 85 PRO A C 1
ATOM 686 O O . PRO A 1 85 ? 12.617 11.021 -8.535 1.00 76.12 85 PRO A O 1
ATOM 689 N N . PHE A 1 86 ? 10.761 10.213 -9.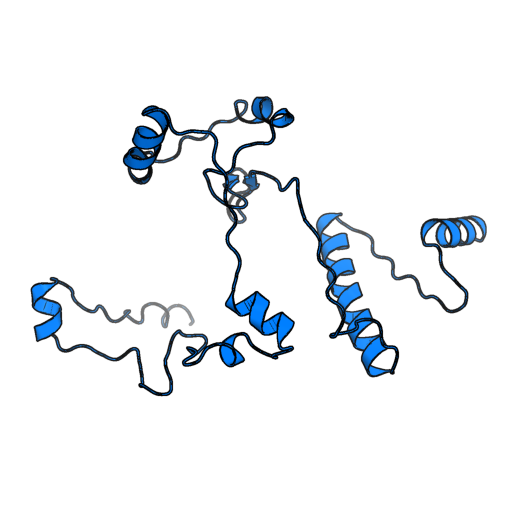490 1.00 80.38 86 PHE A N 1
ATOM 690 C CA . PHE A 1 86 ? 10.372 11.441 -10.205 1.00 80.38 86 PHE A CA 1
ATOM 691 C C . PHE A 1 86 ? 9.198 12.181 -9.552 1.00 80.38 86 PHE A C 1
ATOM 693 O O . PHE A 1 86 ? 8.592 13.054 -10.169 1.00 80.38 86 PHE A O 1
ATOM 700 N N . THR A 1 87 ? 8.844 11.820 -8.317 1.00 80.56 87 THR A N 1
ATOM 701 C CA . THR A 1 87 ? 7.800 12.527 -7.566 1.00 80.56 87 THR A CA 1
ATOM 702 C C . THR A 1 87 ? 8.293 13.937 -7.256 1.00 80.56 87 THR A C 1
ATOM 704 O O . THR A 1 87 ? 9.365 14.106 -6.677 1.00 80.56 87 THR A O 1
ATOM 707 N N . ALA A 1 88 ? 7.536 14.958 -7.661 1.00 80.81 88 ALA A N 1
ATOM 708 C CA . ALA A 1 88 ? 7.912 16.336 -7.380 1.00 80.81 88 ALA A CA 1
ATOM 709 C C . ALA A 1 88 ? 7.852 16.609 -5.862 1.00 80.81 88 ALA A C 1
ATOM 711 O O . ALA A 1 88 ? 6.885 16.195 -5.216 1.00 80.81 88 ALA A O 1
ATOM 712 N N . PRO A 1 89 ? 8.845 17.308 -5.282 1.00 78.44 89 PRO A N 1
ATOM 713 C CA . PRO A 1 89 ? 8.756 17.783 -3.905 1.00 78.44 89 PRO A CA 1
ATOM 714 C C . PRO A 1 89 ? 7.598 18.773 -3.757 1.00 78.44 89 PRO A C 1
ATOM 716 O O . PRO A 1 89 ? 7.275 19.519 -4.688 1.00 78.44 89 PRO A O 1
ATOM 719 N N . HIS A 1 90 ? 7.021 18.847 -2.559 1.00 73.75 90 HIS A N 1
ATOM 720 C CA . HIS A 1 90 ? 6.106 19.933 -2.238 1.00 73.75 90 HIS A CA 1
ATOM 721 C C . HIS A 1 90 ? 6.847 21.286 -2.360 1.00 73.75 90 HIS A C 1
ATOM 723 O O . HIS A 1 90 ? 8.002 21.377 -1.931 1.00 73.75 90 HIS A O 1
ATOM 729 N N . PRO A 1 91 ? 6.237 22.352 -2.925 1.00 76.69 91 PRO A N 1
ATOM 730 C CA . PRO A 1 91 ? 6.934 23.615 -3.187 1.00 76.69 91 PRO A CA 1
ATOM 731 C C . PRO A 1 91 ? 7.626 24.228 -1.965 1.00 76.69 91 PRO A C 1
ATOM 733 O O . PRO A 1 91 ? 8.722 24.775 -2.088 1.00 76.69 91 PRO A O 1
ATOM 736 N N . SER A 1 92 ? 7.019 24.096 -0.783 1.00 70.88 92 SER A N 1
ATOM 737 C CA . SER A 1 92 ? 7.599 24.579 0.476 1.00 70.88 92 SER A CA 1
ATOM 738 C C . SER A 1 92 ? 8.875 23.838 0.874 1.00 70.88 92 SER A C 1
ATOM 740 O O . SER A 1 92 ? 9.705 24.427 1.554 1.00 70.88 92 SER A O 1
ATOM 742 N N . ASP A 1 93 ? 9.073 22.602 0.414 1.00 68.12 93 ASP A N 1
ATOM 743 C CA . ASP A 1 93 ? 10.146 21.703 0.857 1.00 68.12 93 ASP A CA 1
ATOM 744 C C . ASP A 1 93 ? 11.302 21.612 -0.147 1.00 68.12 93 ASP A C 1
ATOM 746 O O . ASP A 1 93 ? 12.318 20.977 0.127 1.00 68.12 93 ASP A O 1
ATOM 750 N N . ILE A 1 94 ? 11.199 22.297 -1.295 1.00 72.31 94 ILE A N 1
ATOM 751 C CA . ILE A 1 94 ? 12.247 22.334 -2.332 1.00 72.31 94 ILE A CA 1
ATOM 752 C C . ILE A 1 94 ? 13.608 22.727 -1.738 1.00 72.31 94 ILE A C 1
ATOM 754 O O . ILE A 1 94 ? 14.643 22.183 -2.120 1.00 72.31 94 ILE A O 1
ATOM 758 N N . HIS A 1 95 ? 13.616 23.654 -0.777 1.00 70.00 95 HIS A N 1
ATOM 759 C CA . HIS A 1 95 ? 14.837 24.135 -0.134 1.00 70.00 95 HIS A CA 1
ATOM 760 C C . HIS A 1 95 ? 15.559 23.062 0.703 1.00 70.00 95 HIS A C 1
ATOM 762 O O . HIS A 1 95 ? 16.770 23.165 0.891 1.00 70.00 95 HIS A O 1
ATOM 768 N N . LEU A 1 96 ? 14.847 22.026 1.160 1.00 69.19 96 LEU A N 1
ATOM 769 C CA . LEU A 1 96 ? 15.390 20.931 1.972 1.00 69.19 96 LEU A CA 1
ATOM 770 C C . LEU A 1 96 ? 16.150 19.891 1.131 1.00 69.19 96 LEU A C 1
ATOM 772 O O . LEU A 1 96 ? 16.923 19.106 1.674 1.00 69.19 96 LEU A O 1
ATOM 776 N N . LEU A 1 97 ? 15.973 19.890 -0.196 1.00 66.19 97 LEU A N 1
ATOM 777 C CA . LEU A 1 97 ? 16.593 18.907 -1.093 1.00 66.19 97 LEU A CA 1
ATOM 778 C C . LEU A 1 97 ? 18.107 19.083 -1.256 1.00 66.19 97 LEU A C 1
ATOM 780 O O . LEU A 1 97 ? 18.832 18.112 -1.456 1.00 66.19 97 LEU A O 1
ATOM 784 N N . TYR A 1 98 ? 18.596 20.322 -1.206 1.00 66.31 98 TYR A N 1
ATOM 785 C CA . TYR A 1 98 ? 19.982 20.644 -1.560 1.00 66.31 98 TYR A CA 1
ATOM 786 C C . TYR A 1 98 ? 20.964 20.535 -0.391 1.00 66.31 98 TYR A C 1
ATOM 788 O O . TYR A 1 98 ? 22.163 20.742 -0.581 1.00 66.31 98 TYR A O 1
ATOM 796 N N . THR A 1 99 ? 20.485 20.215 0.811 1.00 62.69 99 THR A N 1
ATOM 797 C CA . THR A 1 99 ? 21.325 20.168 2.012 1.00 62.69 99 THR A CA 1
ATOM 798 C C . THR A 1 99 ? 22.184 18.895 2.073 1.00 62.69 99 THR A C 1
ATOM 800 O O . THR A 1 99 ? 23.288 18.955 2.608 1.00 62.69 99 THR A O 1
ATOM 803 N N . GLU A 1 100 ? 21.763 17.777 1.456 1.00 51.81 100 GLU A N 1
ATOM 804 C CA . GLU A 1 100 ? 22.528 16.511 1.434 1.00 51.81 100 GLU A CA 1
ATOM 805 C C . GLU A 1 100 ? 22.361 15.698 0.123 1.00 51.81 100 GLU A C 1
ATOM 807 O O . GLU A 1 100 ? 21.635 14.702 0.087 1.00 51.81 100 GLU A O 1
ATOM 812 N N . PRO A 1 101 ? 23.037 16.057 -0.986 1.00 48.19 101 PRO A N 1
ATOM 813 C CA . PRO A 1 101 ? 22.887 15.330 -2.245 1.00 48.19 101 PRO A CA 1
ATOM 814 C C . PRO A 1 101 ? 23.809 14.100 -2.326 1.00 48.19 101 PRO A C 1
ATOM 816 O O . PRO A 1 101 ? 25.037 14.220 -2.368 1.00 48.19 101 PRO A O 1
ATOM 819 N N . LYS A 1 102 ? 23.224 12.902 -2.447 1.00 43.78 102 LYS A N 1
ATOM 820 C CA . LYS A 1 102 ? 23.924 11.690 -2.910 1.00 43.78 102 LYS A CA 1
ATOM 821 C C . LYS A 1 102 ? 23.644 11.491 -4.403 1.00 43.78 102 LYS A C 1
ATOM 823 O O . LYS A 1 102 ? 22.498 11.520 -4.831 1.00 43.78 102 LYS A O 1
ATOM 828 N N . LYS A 1 103 ? 24.704 11.348 -5.206 1.00 46.69 103 LYS A N 1
ATOM 829 C CA . LYS A 1 103 ? 24.621 11.161 -6.665 1.00 46.69 103 LYS A CA 1
ATOM 830 C C . LYS A 1 103 ? 24.224 9.720 -7.000 1.00 46.69 103 LYS A C 1
ATOM 832 O O . LYS A 1 103 ? 24.920 8.800 -6.579 1.00 46.69 103 LYS A O 1
ATOM 837 N N . GLU A 1 104 ? 23.171 9.544 -7.793 1.00 52.62 104 GLU A N 1
ATOM 838 C CA . GLU A 1 104 ? 22.778 8.253 -8.377 1.00 52.62 104 GLU A CA 1
ATOM 839 C C . GLU A 1 104 ? 23.370 8.042 -9.786 1.00 52.62 104 GLU A C 1
ATOM 841 O O . GLU A 1 104 ? 23.851 8.982 -10.426 1.00 52.62 104 GLU A O 1
ATOM 846 N N . ASP A 1 105 ? 23.365 6.791 -10.268 1.00 49.38 105 ASP A N 1
ATOM 847 C CA . ASP A 1 105 ? 23.900 6.406 -11.581 1.00 49.38 105 ASP A CA 1
ATOM 848 C C . ASP A 1 105 ? 22.964 6.848 -12.723 1.00 49.38 105 ASP A C 1
ATOM 850 O O . ASP A 1 105 ? 21.892 6.291 -12.960 1.00 49.38 105 ASP A O 1
ATOM 854 N N . VAL A 1 106 ? 23.397 7.873 -13.457 1.00 53.28 106 VAL A N 1
ATOM 855 C CA . VAL A 1 106 ? 22.608 8.594 -14.471 1.00 53.28 106 VAL A CA 1
ATOM 856 C C . VAL A 1 106 ? 22.433 7.796 -15.773 1.00 53.28 106 VAL A C 1
ATOM 858 O O . VAL A 1 106 ? 21.633 8.167 -16.634 1.00 53.28 106 VAL A O 1
ATOM 861 N N . LYS A 1 107 ? 23.151 6.681 -15.962 1.00 54.56 107 LYS A N 1
ATOM 862 C CA . LYS A 1 107 ? 23.174 5.976 -17.257 1.00 54.56 107 LYS A CA 1
ATOM 863 C C . LYS A 1 107 ? 21.801 5.461 -17.690 1.00 54.56 107 LYS A C 1
ATOM 865 O O . LYS A 1 107 ? 21.417 5.690 -18.836 1.00 54.56 107 LYS A O 1
ATOM 870 N N . MET A 1 108 ? 21.051 4.828 -16.785 1.00 56.94 108 MET A N 1
ATOM 871 C CA . MET A 1 108 ? 19.722 4.282 -17.103 1.00 56.94 108 MET A CA 1
ATOM 872 C C . MET A 1 108 ? 18.672 5.372 -17.347 1.00 56.94 108 MET A C 1
ATOM 874 O O . MET A 1 108 ? 17.760 5.164 -18.140 1.00 56.94 108 MET A O 1
ATOM 878 N N . LEU A 1 109 ? 18.816 6.540 -16.716 1.00 69.00 109 LEU A N 1
ATOM 879 C CA . LEU A 1 109 ? 17.822 7.619 -16.752 1.00 69.00 109 LEU A CA 1
ATOM 880 C C . LEU A 1 109 ? 18.144 8.724 -17.768 1.00 69.00 109 LEU A C 1
ATOM 882 O O . LEU A 1 109 ? 17.329 9.615 -17.984 1.00 69.00 109 LEU A O 1
ATOM 886 N N . SER A 1 110 ? 19.307 8.654 -18.419 1.00 69.75 110 SER A N 1
ATOM 887 C CA . SER A 1 110 ? 19.794 9.654 -19.379 1.00 69.75 110 SER A CA 1
ATOM 888 C C . SER A 1 110 ? 18.782 10.013 -20.477 1.00 69.75 110 SER A C 1
ATOM 890 O O . SER A 1 110 ? 18.579 11.190 -20.755 1.00 69.75 110 SER A O 1
ATOM 892 N N . HIS A 1 111 ? 18.098 9.019 -21.049 1.00 76.94 111 HIS A N 1
ATOM 893 C CA . HIS A 1 111 ? 17.083 9.222 -22.088 1.00 76.94 111 HIS A CA 1
ATOM 894 C C . HIS A 1 111 ? 15.869 10.025 -21.589 1.00 76.94 111 HIS A C 1
ATOM 896 O O . HIS A 1 111 ? 15.335 10.858 -22.319 1.00 76.94 111 HIS A O 1
ATOM 902 N N . LEU A 1 112 ? 15.446 9.798 -20.342 1.00 79.06 112 LEU A N 1
ATOM 903 C CA . LEU A 1 112 ? 14.327 10.505 -19.727 1.00 79.06 112 LEU A CA 1
ATOM 904 C C . LEU A 1 112 ? 14.727 11.933 -19.349 1.00 79.06 112 LEU A C 1
ATOM 906 O O . LEU A 1 112 ? 13.982 12.862 -19.636 1.00 79.06 112 LEU A O 1
ATOM 910 N N . LEU A 1 113 ? 15.916 12.121 -18.769 1.00 79.31 113 LEU A N 1
ATOM 911 C CA . LEU A 1 113 ? 16.442 13.451 -18.443 1.00 79.31 113 LEU A CA 1
ATOM 912 C C . LEU A 1 113 ? 16.576 14.319 -19.698 1.00 79.31 113 LEU A C 1
ATOM 914 O O . LEU A 1 113 ? 16.121 15.458 -19.712 1.00 79.31 113 LEU A O 1
ATOM 918 N N . GLN A 1 114 ? 17.096 13.745 -20.783 1.00 80.56 114 GLN A N 1
ATOM 919 C CA . GLN A 1 114 ? 17.172 14.430 -22.067 1.00 80.56 114 GLN A CA 1
ATOM 920 C C . GLN A 1 114 ? 15.777 14.805 -22.598 1.00 80.56 114 GLN A C 1
ATOM 922 O O . GLN A 1 114 ? 15.599 15.897 -23.130 1.00 80.56 114 GLN A O 1
ATOM 927 N N . ALA A 1 115 ? 14.772 13.936 -22.446 1.00 85.19 115 ALA A N 1
ATOM 928 C CA . ALA A 1 115 ? 13.397 14.260 -22.828 1.00 85.19 115 ALA A CA 1
ATOM 929 C C . ALA A 1 115 ? 12.807 15.411 -21.991 1.00 85.19 115 ALA A C 1
ATOM 931 O O . ALA A 1 115 ? 12.058 16.226 -22.531 1.00 85.19 115 ALA A O 1
ATOM 932 N N . LEU A 1 116 ? 13.166 15.513 -20.706 1.00 84.94 116 LEU A N 1
ATOM 933 C CA . LEU A 1 116 ? 12.769 16.632 -19.847 1.00 84.94 116 LEU A CA 1
ATOM 934 C C . LEU A 1 116 ? 13.401 17.959 -20.308 1.00 84.94 116 LEU A C 1
ATOM 936 O O . LEU A 1 116 ? 12.699 18.971 -20.367 1.00 84.94 116 LEU A O 1
ATOM 940 N N . ASP A 1 117 ? 14.674 17.939 -20.720 1.00 87.00 117 ASP A N 1
ATOM 941 C CA . ASP A 1 117 ? 15.408 19.120 -21.209 1.00 87.00 117 ASP A CA 1
ATOM 942 C C . ASP A 1 117 ? 14.843 19.699 -22.521 1.00 87.00 117 ASP A C 1
ATOM 944 O O . ASP A 1 117 ? 15.010 20.887 -22.802 1.00 87.00 117 ASP A O 1
ATOM 948 N N . TYR A 1 118 ? 14.121 18.903 -23.317 1.00 90.88 118 TYR A N 1
ATOM 949 C CA . TYR A 1 118 ? 13.468 19.359 -24.553 1.00 90.88 118 TYR A CA 1
ATOM 950 C C . TYR A 1 118 ? 12.123 20.078 -24.335 1.00 90.88 118 TYR A C 1
ATOM 952 O O . TYR A 1 118 ? 11.346 20.241 -25.277 1.00 90.88 118 TYR A O 1
ATOM 960 N N . GLY A 1 119 ? 11.856 20.557 -23.117 1.00 88.94 119 GLY A N 1
ATOM 961 C CA . GLY A 1 119 ? 10.679 21.374 -22.811 1.00 88.94 119 GLY A CA 1
ATOM 962 C C . GLY A 1 119 ? 9.459 20.554 -22.403 1.00 88.94 119 GLY A C 1
ATOM 963 O O . GLY A 1 119 ? 8.341 20.861 -22.821 1.00 88.94 119 GLY A O 1
ATOM 964 N N . ALA A 1 120 ? 9.659 19.512 -21.590 1.00 90.62 120 ALA A N 1
ATOM 965 C CA . ALA A 1 120 ? 8.544 18.765 -21.021 1.00 90.62 120 ALA A CA 1
ATOM 966 C C . ALA A 1 120 ? 7.645 19.690 -20.166 1.00 90.62 120 ALA A C 1
ATOM 968 O O . ALA A 1 120 ? 8.152 20.416 -19.306 1.00 90.62 120 ALA A O 1
ATOM 969 N N . PRO A 1 121 ? 6.314 19.687 -20.372 1.00 92.94 121 PRO A N 1
AT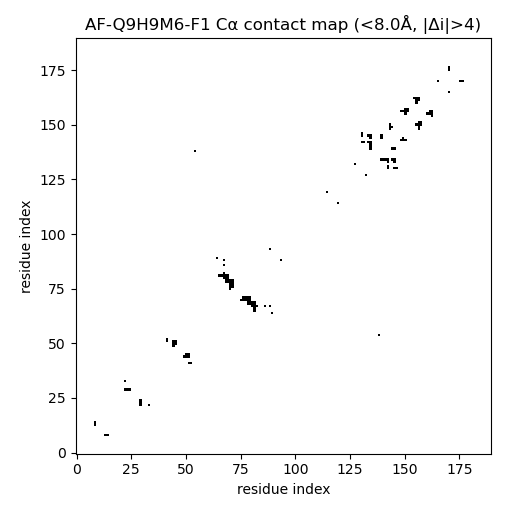OM 970 C CA . PRO A 1 121 ? 5.403 20.500 -19.575 1.00 92.94 121 PRO A CA 1
ATOM 971 C C . PRO A 1 121 ? 5.270 19.951 -18.142 1.00 92.94 121 PRO A C 1
ATOM 973 O O . PRO A 1 121 ? 5.580 18.778 -17.902 1.00 92.94 121 PRO A O 1
ATOM 976 N N . PRO A 1 122 ? 4.741 20.745 -17.191 1.00 91.31 122 PRO A N 1
ATOM 977 C CA . PRO A 1 122 ? 4.322 20.233 -15.890 1.00 91.31 122 PRO A CA 1
ATOM 978 C C . PRO A 1 122 ? 3.298 19.109 -16.074 1.00 91.31 122 PRO A C 1
ATOM 980 O O . PRO A 1 122 ? 2.255 19.308 -16.699 1.00 91.31 122 PRO A O 1
ATOM 983 N N . HIS A 1 123 ? 3.601 17.925 -15.550 1.00 91.38 123 HIS A N 1
ATOM 984 C CA . HIS A 1 123 ? 2.761 16.741 -15.690 1.00 91.38 123 HIS A CA 1
ATOM 985 C C . HIS A 1 123 ? 2.689 15.968 -14.374 1.00 91.38 123 HIS A C 1
ATOM 987 O O . HIS A 1 123 ? 3.591 16.022 -13.542 1.00 91.38 123 HIS A O 1
ATOM 993 N N . GLY A 1 124 ? 1.588 15.247 -14.196 1.00 91.06 124 GLY A N 1
ATOM 994 C CA . GLY A 1 124 ? 1.338 14.369 -13.063 1.00 91.06 124 GLY A CA 1
ATOM 995 C C . GLY A 1 124 ? 0.367 13.275 -13.485 1.00 91.06 124 GLY A C 1
ATOM 996 O O . GLY A 1 124 ? -0.386 13.441 -14.445 1.00 91.06 124 GLY A O 1
ATOM 997 N N . GLY A 1 125 ? 0.4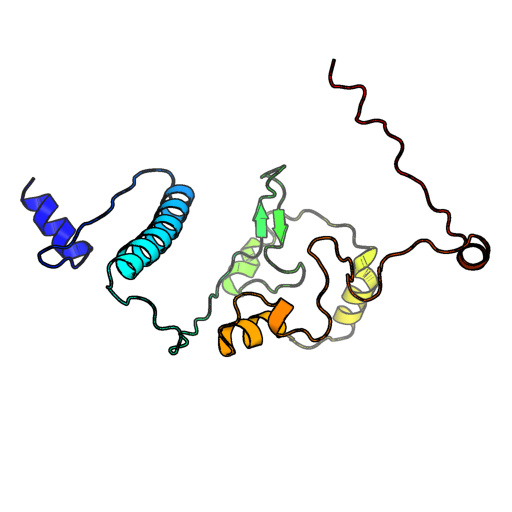04 12.143 -12.793 1.00 91.06 125 GLY A N 1
ATOM 998 C CA . GLY A 1 125 ? -0.427 10.994 -13.119 1.00 91.06 125 GLY A CA 1
ATOM 999 C C . GLY A 1 125 ? -0.776 10.183 -11.884 1.00 91.06 125 GLY A C 1
ATOM 1000 O O . GLY A 1 125 ? -0.129 10.293 -10.845 1.00 91.06 125 GLY A O 1
ATOM 1001 N N . ILE A 1 126 ? -1.809 9.359 -12.020 1.00 93.31 126 ILE A N 1
ATOM 1002 C CA . ILE A 1 126 ? -2.229 8.386 -11.017 1.00 93.31 126 ILE A CA 1
ATOM 1003 C C . ILE A 1 126 ? -2.446 7.041 -11.706 1.00 93.31 126 ILE A C 1
ATOM 1005 O O . ILE A 1 126 ? -2.964 6.985 -12.822 1.00 93.31 126 ILE A O 1
ATOM 1009 N N . ALA A 1 127 ? -2.052 5.959 -11.042 1.00 92.50 127 ALA A N 1
ATOM 1010 C CA . ALA A 1 127 ? -2.366 4.602 -11.463 1.00 92.50 127 ALA A CA 1
ATOM 1011 C C . ALA A 1 127 ? -3.437 4.026 -10.532 1.00 92.50 127 ALA A C 1
ATOM 1013 O O . ALA A 1 127 ? -3.283 4.045 -9.312 1.00 92.50 127 ALA A O 1
ATOM 1014 N N . LEU A 1 128 ? -4.523 3.510 -11.107 1.00 92.88 128 LEU A N 1
ATOM 1015 C CA . LEU A 1 128 ? -5.586 2.842 -10.361 1.00 92.88 128 LEU A CA 1
ATOM 1016 C C . LEU A 1 128 ? -5.442 1.328 -10.508 1.00 92.88 128 LEU A C 1
ATOM 1018 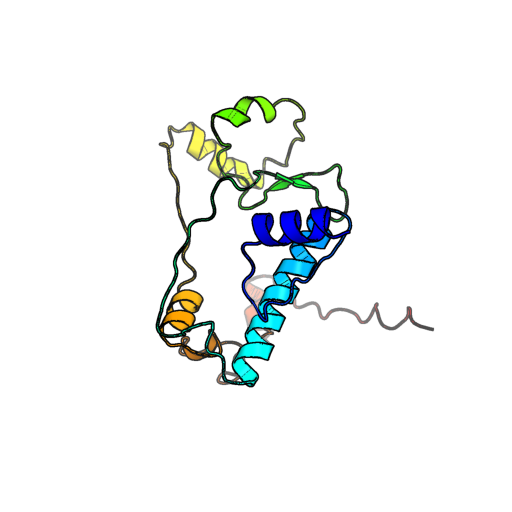O O . LEU A 1 128 ? -5.410 0.803 -11.621 1.00 92.88 128 LEU A O 1
ATOM 1022 N N . GLY A 1 129 ? -5.395 0.621 -9.380 1.00 94.81 129 GLY A N 1
ATOM 1023 C CA . GLY A 1 129 ? -5.419 -0.840 -9.357 1.00 94.81 129 GLY A CA 1
ATOM 1024 C C . GLY A 1 129 ? -6.810 -1.366 -9.708 1.00 94.81 129 GLY A C 1
ATOM 1025 O O . GLY A 1 129 ? -7.621 -1.583 -8.808 1.00 94.81 129 GLY A O 1
ATOM 1026 N N . LEU A 1 130 ? -7.081 -1.561 -11.002 1.00 96.06 130 LEU A N 1
ATOM 1027 C CA . LEU A 1 130 ? -8.398 -1.950 -11.516 1.00 96.06 130 LEU A CA 1
ATOM 1028 C C . LEU A 1 130 ? -8.926 -3.234 -10.865 1.00 96.06 130 LEU A C 1
ATOM 1030 O O . LEU A 1 130 ? -10.053 -3.244 -10.380 1.00 96.06 130 LEU A O 1
ATOM 1034 N N . ASP A 1 131 ? -8.102 -4.280 -10.775 1.00 95.69 131 ASP A N 1
ATOM 1035 C CA . ASP A 1 131 ? -8.514 -5.564 -10.191 1.00 95.69 131 ASP A CA 1
ATOM 1036 C C . ASP A 1 131 ? -8.950 -5.402 -8.731 1.00 95.69 131 ASP A C 1
ATOM 1038 O O . ASP A 1 131 ? -9.939 -5.983 -8.290 1.00 95.69 131 ASP A O 1
ATOM 1042 N N . ARG A 1 132 ? -8.236 -4.565 -7.967 1.00 95.19 132 ARG A N 1
ATOM 1043 C CA . ARG A 1 132 ? -8.580 -4.288 -6.570 1.00 95.19 132 ARG A CA 1
ATOM 1044 C C . ARG A 1 132 ? -9.868 -3.481 -6.465 1.00 95.19 132 ARG A C 1
ATOM 1046 O O . ARG A 1 132 ? -10.682 -3.789 -5.601 1.00 95.19 132 ARG A O 1
ATOM 1053 N N . LEU A 1 133 ? -10.046 -2.475 -7.319 1.00 95.12 133 LEU A N 1
ATOM 1054 C CA . LEU A 1 133 ? -11.265 -1.672 -7.348 1.00 95.12 133 LEU A CA 1
ATOM 1055 C C . LEU A 1 133 ? -12.484 -2.553 -7.635 1.00 95.12 133 LEU A C 1
ATOM 1057 O O . LEU A 1 133 ? -13.443 -2.520 -6.870 1.00 95.12 133 LEU A O 1
ATOM 1061 N N . ILE A 1 134 ? -12.427 -3.378 -8.684 1.00 96.25 134 ILE A N 1
ATOM 1062 C CA . ILE A 1 134 ? -13.532 -4.276 -9.036 1.00 96.25 134 ILE A CA 1
ATOM 1063 C C . ILE A 1 134 ? -13.771 -5.298 -7.924 1.00 96.25 134 ILE A C 1
ATOM 1065 O O . ILE A 1 134 ? -14.913 -5.466 -7.524 1.00 96.25 134 ILE A O 1
ATOM 1069 N N . CYS A 1 135 ? -12.720 -5.892 -7.353 1.00 96.06 135 CYS A N 1
ATOM 1070 C CA . CYS A 1 135 ? -12.831 -6.819 -6.222 1.00 96.06 135 CYS A CA 1
ATOM 1071 C C . CYS A 1 135 ? -13.555 -6.210 -5.011 1.00 96.06 135 CYS A C 1
ATOM 1073 O O . CYS A 1 135 ? -14.352 -6.894 -4.372 1.00 96.06 135 CYS A O 1
ATOM 1075 N N . LEU A 1 136 ? -13.290 -4.938 -4.691 1.00 93.69 136 LEU A N 1
ATOM 1076 C CA . LEU A 1 136 ? -13.979 -4.227 -3.610 1.00 93.69 136 LEU A CA 1
ATOM 1077 C C . LEU A 1 136 ? -15.442 -3.945 -3.968 1.00 93.69 136 LEU A C 1
ATOM 1079 O O . LEU A 1 136 ? -16.318 -4.151 -3.136 1.00 93.69 136 LEU A O 1
ATOM 1083 N N . VAL A 1 137 ? -15.711 -3.517 -5.205 1.00 93.81 137 VAL A N 1
ATOM 1084 C CA . VAL A 1 137 ? -17.070 -3.214 -5.686 1.00 93.81 137 VAL A CA 1
ATOM 1085 C C . VAL A 1 137 ? -17.951 -4.465 -5.738 1.00 93.81 137 VAL A C 1
ATOM 1087 O O . VAL A 1 137 ? -19.131 -4.396 -5.406 1.00 93.81 137 VAL A O 1
ATOM 1090 N N . THR A 1 138 ? -17.398 -5.612 -6.132 1.00 94.81 138 THR A N 1
ATOM 1091 C CA . THR A 1 138 ? -18.131 -6.886 -6.197 1.00 94.81 138 THR A CA 1
ATOM 1092 C C . THR A 1 138 ? -18.212 -7.609 -4.854 1.00 94.81 138 THR A C 1
ATOM 1094 O O . THR A 1 138 ? -18.891 -8.631 -4.766 1.00 94.81 138 THR A O 1
ATOM 1097 N N . GLY A 1 139 ? -17.514 -7.127 -3.819 1.00 93.50 139 GLY A N 1
ATOM 1098 C CA . GLY A 1 139 ? -17.396 -7.825 -2.536 1.00 93.50 139 GLY A CA 1
ATOM 1099 C C . GLY A 1 139 ? -16.686 -9.179 -2.650 1.00 93.50 139 GLY A C 1
ATOM 1100 O O . GLY A 1 139 ? -16.922 -10.075 -1.839 1.00 93.50 139 GLY A O 1
ATOM 1101 N N . SER A 1 140 ? -15.846 -9.360 -3.672 1.00 94.81 140 SER A N 1
ATOM 1102 C CA . SER A 1 140 ? -15.132 -10.616 -3.897 1.00 94.81 140 SER A CA 1
ATOM 1103 C C . SER A 1 140 ? -14.053 -10.828 -2.826 1.00 94.81 140 SER A C 1
ATOM 1105 O O . SER A 1 140 ? -13.338 -9.884 -2.480 1.00 94.81 140 SER A O 1
ATOM 1107 N N . PRO A 1 141 ? -13.867 -12.061 -2.321 1.00 92.81 141 PRO A N 1
ATOM 1108 C CA . PRO A 1 141 ? -12.851 -12.352 -1.309 1.00 92.81 141 PRO A CA 1
ATOM 1109 C C . PRO A 1 141 ? -11.424 -12.279 -1.873 1.00 92.81 141 PRO A C 1
ATOM 1111 O O . PRO A 1 141 ? -10.463 -12.107 -1.119 1.00 92.81 141 PRO A O 1
ATOM 1114 N N . SER A 1 142 ? -11.259 -12.410 -3.193 1.00 94.31 142 SER A N 1
ATOM 1115 C CA . SER A 1 142 ? -9.966 -12.311 -3.862 1.00 94.31 142 SER A CA 1
ATOM 1116 C C . SER A 1 142 ? -10.049 -11.535 -5.171 1.00 94.31 142 SER A C 1
ATOM 1118 O O . SER A 1 142 ? -11.002 -11.674 -5.931 1.00 94.31 142 SER A O 1
ATOM 1120 N N . ILE A 1 143 ? -8.963 -10.830 -5.515 1.00 95.19 143 ILE A N 1
ATOM 1121 C CA . ILE A 1 143 ? -8.794 -10.239 -6.854 1.00 95.19 143 ILE A CA 1
ATOM 1122 C C . ILE A 1 143 ? -8.810 -11.304 -7.959 1.00 95.19 143 ILE A C 1
ATOM 1124 O O . ILE A 1 143 ? -9.054 -10.993 -9.116 1.00 95.19 143 ILE A O 1
ATOM 1128 N N . ARG A 1 144 ? -8.552 -12.574 -7.619 1.00 94.06 144 ARG A N 1
ATOM 1129 C CA . ARG A 1 144 ? -8.606 -13.679 -8.581 1.00 94.06 144 ARG A CA 1
ATOM 1130 C C . ARG A 1 144 ? -10.015 -13.935 -9.103 1.00 94.06 144 ARG A C 1
ATOM 1132 O O . ARG A 1 144 ? -10.137 -14.396 -10.227 1.00 94.06 144 ARG A O 1
ATOM 1139 N N . ASP A 1 145 ? -11.042 -13.604 -8.326 1.00 95.38 145 ASP A N 1
ATOM 1140 C CA . ASP A 1 145 ? -12.437 -13.869 -8.692 1.00 95.38 145 ASP A CA 1
ATOM 1141 C C . ASP A 1 145 ? -12.977 -12.852 -9.706 1.00 95.38 145 ASP A C 1
ATOM 1143 O O . ASP A 1 145 ? -14.026 -13.067 -10.306 1.00 95.38 145 ASP A O 1
ATOM 1147 N N . VAL A 1 146 ? -12.248 -11.751 -9.918 1.00 96.31 146 VAL A N 1
ATOM 1148 C CA . VAL A 1 146 ? -12.577 -10.712 -10.906 1.00 96.31 146 VAL A CA 1
ATOM 1149 C C . VAL A 1 146 ? -11.672 -10.769 -12.140 1.00 96.31 146 VAL A C 1
ATOM 1151 O O . VAL A 1 146 ? -11.788 -9.940 -13.039 1.00 96.31 146 VAL A O 1
ATOM 1154 N N . ILE A 1 147 ? -10.785 -11.766 -12.209 1.00 96.19 147 ILE A N 1
ATOM 1155 C CA . ILE A 1 147 ? -9.879 -12.010 -13.332 1.00 96.19 147 ILE A CA 1
ATOM 1156 C C . ILE A 1 147 ? -10.324 -13.298 -14.023 1.00 96.19 147 ILE A C 1
ATOM 1158 O O . ILE A 1 147 ? -10.455 -14.332 -13.381 1.00 96.19 147 ILE A O 1
ATOM 1162 N N . ALA A 1 148 ? -10.509 -13.266 -15.345 1.00 94.88 148 ALA A N 1
ATOM 1163 C CA . ALA A 1 148 ? -10.997 -14.430 -16.094 1.00 94.88 148 ALA A CA 1
ATOM 1164 C C . ALA A 1 148 ? -10.064 -15.657 -16.002 1.00 94.88 148 ALA A C 1
ATOM 1166 O O . ALA A 1 148 ? -10.533 -16.785 -15.887 1.00 94.88 148 ALA A O 1
ATOM 1167 N N . PHE A 1 149 ? -8.744 -15.436 -16.032 1.00 94.69 149 PHE A N 1
ATOM 1168 C CA . PHE A 1 149 ? -7.723 -16.488 -15.954 1.00 94.69 149 PHE A CA 1
ATOM 1169 C C . PHE A 1 149 ? -6.633 -16.106 -14.938 1.00 94.69 149 PHE A C 1
ATOM 1171 O O . PHE A 1 149 ? -5.545 -15.660 -15.323 1.00 94.69 149 PHE A O 1
ATOM 1178 N N . PRO A 1 150 ? -6.918 -16.207 -13.627 1.00 93.62 150 PRO A N 1
ATOM 1179 C CA . PRO A 1 150 ? -5.998 -15.767 -12.592 1.00 93.62 150 PRO A CA 1
ATOM 1180 C C . PRO A 1 150 ? -4.805 -16.718 -12.477 1.00 93.62 150 PRO A C 1
ATOM 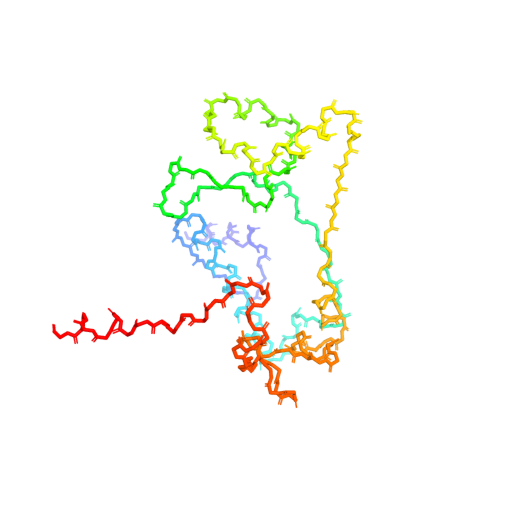1182 O O . PRO A 1 150 ? -4.908 -17.923 -12.707 1.00 93.62 150 PRO A O 1
ATOM 1185 N N . LYS A 1 151 ? -3.660 -16.184 -12.050 1.00 92.50 151 LYS A N 1
ATOM 1186 C CA . LYS A 1 151 ? -2.475 -16.990 -11.736 1.00 92.50 151 LYS A CA 1
ATOM 1187 C C . LYS A 1 151 ? -2.407 -17.297 -10.240 1.00 92.50 151 LYS A C 1
ATOM 1189 O O . LYS A 1 151 ? -2.912 -16.553 -9.391 1.00 92.50 151 LYS A O 1
ATOM 1194 N N . SER A 1 152 ? -1.759 -18.408 -9.906 1.00 89.69 152 SER A N 1
ATOM 1195 C CA . SER A 1 152 ? -1.437 -18.766 -8.527 1.00 89.69 152 SER A CA 1
ATOM 1196 C C . SER A 1 152 ? -0.430 -17.781 -7.923 1.00 89.69 152 SER A C 1
ATOM 1198 O O . SER A 1 152 ? 0.161 -16.956 -8.616 1.00 89.69 152 SER A O 1
ATOM 1200 N N . PHE A 1 153 ? -0.188 -17.888 -6.615 1.00 85.81 153 PHE A N 1
ATOM 1201 C CA . PHE A 1 153 ? 0.772 -17.026 -5.914 1.00 85.81 153 PHE A CA 1
ATOM 1202 C C . PHE A 1 153 ? 2.194 -17.111 -6.496 1.00 85.81 153 PHE A C 1
ATOM 1204 O O . PHE A 1 153 ? 2.936 -16.139 -6.450 1.00 85.81 153 PHE A O 1
ATOM 1211 N N . ARG A 1 154 ? 2.564 -18.255 -7.085 1.00 86.81 154 ARG A N 1
ATOM 1212 C CA . ARG A 1 154 ? 3.866 -18.451 -7.743 1.00 86.81 154 ARG A CA 1
ATOM 1213 C C . ARG A 1 154 ? 3.862 -18.064 -9.228 1.00 86.81 154 ARG A C 1
ATOM 1215 O O . ARG A 1 154 ? 4.808 -18.383 -9.933 1.00 86.81 154 ARG A O 1
ATOM 1222 N N . GLY A 1 155 ? 2.792 -17.440 -9.724 1.00 89.25 155 GLY A N 1
ATOM 1223 C CA . GLY A 1 155 ? 2.638 -17.088 -11.138 1.00 89.25 155 GLY A CA 1
ATOM 1224 C C . GLY A 1 155 ? 2.226 -18.253 -12.042 1.00 89.25 155 GLY A C 1
ATOM 1225 O O . GLY A 1 155 ? 2.184 -18.085 -13.257 1.00 89.25 155 GLY A O 1
ATOM 1226 N N . HIS A 1 156 ? 1.892 -19.421 -11.478 1.00 89.00 156 HIS A N 1
ATOM 1227 C CA . HIS A 1 156 ? 1.473 -20.570 -12.282 1.00 89.00 156 HIS A CA 1
ATOM 1228 C C . HIS A 1 156 ? 0.012 -20.455 -12.716 1.00 89.00 156 HIS A C 1
ATOM 1230 O O . HIS A 1 156 ? -0.858 -20.147 -11.899 1.00 89.00 156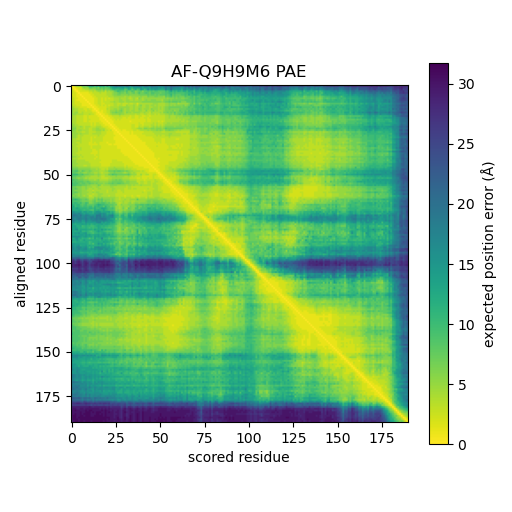 HIS A O 1
ATOM 1236 N N . ASP A 1 157 ? -0.256 -20.777 -13.972 1.00 91.69 157 ASP A N 1
ATOM 1237 C CA . ASP A 1 157 ? -1.583 -21.054 -14.499 1.00 91.69 157 ASP A CA 1
ATOM 1238 C C . ASP A 1 157 ? -1.921 -22.530 -14.303 1.00 91.69 157 ASP A C 1
ATOM 1240 O O . ASP A 1 157 ? -1.271 -23.403 -14.881 1.00 91.69 157 ASP A O 1
ATOM 1244 N N . LEU A 1 158 ? -2.943 -22.803 -13.497 1.00 88.31 158 LEU A N 1
ATOM 1245 C CA . LEU A 1 158 ? -3.377 -24.168 -13.209 1.00 88.31 158 LEU A CA 1
ATOM 1246 C C . LEU A 1 158 ? -4.179 -24.786 -14.361 1.00 88.31 158 LEU A C 1
ATOM 1248 O O . LEU A 1 158 ? -4.233 -26.007 -14.460 1.00 88.31 158 LEU A O 1
ATOM 1252 N N . MET A 1 159 ? -4.784 -23.968 -15.228 1.00 91.62 159 MET A N 1
ATOM 1253 C CA . MET A 1 159 ? -5.575 -24.453 -16.361 1.00 91.62 159 MET A CA 1
ATOM 1254 C C . MET A 1 159 ? -4.671 -24.901 -17.512 1.00 91.62 159 MET A C 1
ATOM 1256 O O . MET A 1 159 ? -4.900 -25.945 -18.115 1.00 91.62 159 MET A O 1
ATOM 1260 N N . SER A 1 160 ? -3.630 -24.114 -17.789 1.00 90.56 160 SER A N 1
ATOM 1261 C CA . SER A 1 160 ? -2.723 -24.324 -18.927 1.00 90.56 160 SER A CA 1
ATOM 1262 C C . SER A 1 160 ? -1.401 -24.999 -18.542 1.00 90.56 160 SER A C 1
ATOM 1264 O O . SER A 1 160 ? -0.537 -25.170 -19.396 1.00 90.56 160 SER A O 1
ATOM 1266 N N . ASN A 1 161 ? -1.208 -25.329 -17.258 1.00 87.94 161 ASN A N 1
ATOM 1267 C CA . ASN A 1 161 ? 0.046 -25.850 -16.701 1.00 87.94 161 ASN A CA 1
ATOM 1268 C C . ASN A 1 161 ? 1.280 -25.010 -17.099 1.00 87.94 161 ASN A C 1
ATOM 1270 O O . ASN A 1 161 ? 2.269 -25.515 -17.615 1.00 87.94 161 ASN A O 1
ATOM 1274 N N . THR A 1 162 ? 1.195 -23.694 -16.899 1.00 91.19 162 THR A N 1
ATOM 1275 C CA . THR A 1 162 ? 2.237 -22.714 -17.269 1.00 91.19 162 THR A CA 1
ATOM 1276 C C . THR A 1 162 ? 2.807 -22.072 -15.999 1.00 91.19 162 THR A C 1
ATOM 1278 O O . THR A 1 162 ? 2.027 -21.859 -15.073 1.00 91.19 162 THR A O 1
ATOM 1281 N N . PRO A 1 163 ? 4.094 -21.690 -15.906 1.00 89.06 163 PRO A N 1
ATOM 1282 C CA . PRO A 1 163 ? 5.164 -21.866 -16.891 1.00 89.06 163 PRO A CA 1
ATOM 1283 C C . PRO A 1 163 ? 5.580 -23.329 -17.061 1.00 89.06 163 PRO A C 1
ATOM 1285 O O . PRO A 1 163 ? 5.480 -24.116 -16.123 1.00 89.06 163 PRO A O 1
ATOM 1288 N N . ASP A 1 164 ? 6.078 -23.653 -18.253 1.00 89.69 164 ASP A N 1
ATOM 1289 C CA . ASP A 1 164 ? 6.612 -24.969 -18.606 1.00 89.69 164 ASP A CA 1
ATOM 1290 C C . ASP A 1 164 ? 8.012 -24.833 -19.233 1.00 89.69 164 ASP A C 1
ATOM 1292 O O . ASP A 1 164 ? 8.477 -23.732 -19.550 1.00 89.69 164 ASP A O 1
ATOM 1296 N N . SER A 1 165 ? 8.714 -25.954 -19.360 1.00 87.94 165 SER A N 1
ATOM 1297 C CA . SER A 1 165 ? 10.027 -26.038 -19.990 1.00 87.94 165 SER A CA 1
ATOM 1298 C C . SER A 1 165 ? 9.957 -25.837 -21.506 1.00 87.94 165 SER A C 1
ATOM 1300 O O . SER A 1 165 ? 9.032 -26.296 -22.168 1.00 87.94 165 SER A O 1
ATOM 1302 N N . VAL A 1 166 ? 10.971 -25.163 -22.053 1.00 90.44 166 VAL A N 1
ATOM 1303 C CA . VAL A 1 166 ? 11.103 -24.881 -23.489 1.00 90.44 166 VAL A CA 1
ATOM 1304 C C . VAL A 1 166 ? 12.243 -25.726 -24.077 1.00 90.44 166 VAL A C 1
ATOM 1306 O O . VAL A 1 166 ? 13.300 -25.825 -23.437 1.00 90.44 166 VAL A O 1
ATOM 1309 N N . PRO A 1 167 ? 12.078 -26.327 -25.271 1.00 90.88 167 PRO A N 1
ATOM 1310 C CA . PRO A 1 167 ? 13.133 -27.103 -25.913 1.00 90.88 167 PRO A CA 1
ATOM 1311 C C . PRO A 1 167 ? 14.399 -26.283 -26.241 1.00 90.88 167 PRO A C 1
ATOM 1313 O O . PRO A 1 167 ? 14.311 -25.096 -26.573 1.00 90.88 167 PRO A O 1
ATOM 1316 N N . PRO A 1 168 ? 15.606 -26.884 -26.198 1.00 87.62 168 PRO A N 1
ATOM 1317 C CA . PRO A 1 168 ? 16.861 -26.166 -26.449 1.00 87.62 168 PRO A CA 1
ATOM 1318 C C . PRO A 1 168 ? 16.971 -25.532 -27.843 1.00 87.62 168 PRO A C 1
ATOM 1320 O O . PRO A 1 168 ? 17.667 -24.525 -28.004 1.00 87.62 168 PRO A O 1
ATOM 1323 N N . GLU A 1 169 ? 16.314 -26.104 -28.852 1.00 91.88 169 GLU A N 1
ATOM 1324 C CA . GLU A 1 169 ? 16.269 -25.567 -30.212 1.00 91.88 169 GLU A CA 1
ATOM 1325 C C . GLU A 1 169 ? 15.608 -24.187 -30.286 1.00 91.88 169 GLU A C 1
ATOM 1327 O O . GLU A 1 169 ? 16.077 -23.342 -31.050 1.00 91.88 169 GLU A O 1
ATOM 1332 N N . GLU A 1 170 ? 14.599 -23.924 -29.452 1.00 90.75 170 GLU A N 1
ATOM 1333 C CA . GLU A 1 170 ? 13.910 -22.632 -29.384 1.00 90.75 170 GLU A CA 1
ATOM 1334 C C . GLU A 1 170 ? 14.711 -21.587 -28.603 1.00 90.75 170 GLU A C 1
ATOM 1336 O O . GLU A 1 170 ? 14.582 -20.394 -28.855 1.00 90.75 170 GLU A O 1
ATOM 1341 N N . LEU A 1 171 ? 15.591 -22.012 -27.691 1.00 90.31 171 LEU A N 1
ATOM 1342 C CA . LEU A 1 171 ? 16.464 -21.109 -26.929 1.00 90.31 171 LEU A CA 1
ATOM 1343 C C . LEU A 1 171 ? 17.679 -20.630 -27.740 1.00 90.31 171 LEU A C 1
ATOM 1345 O O . LEU A 1 171 ? 18.256 -19.576 -27.449 1.00 90.31 171 LEU A O 1
ATOM 1349 N N . LYS A 1 172 ? 18.076 -21.395 -28.764 1.00 90.19 172 LYS A N 1
ATOM 1350 C CA . LYS A 1 172 ? 19.279 -21.150 -29.572 1.00 90.19 172 LYS A CA 1
ATOM 1351 C C . LYS A 1 172 ? 19.278 -19.796 -30.305 1.00 90.19 172 LYS A C 1
ATOM 1353 O O . LYS A 1 172 ? 20.318 -19.139 -30.250 1.00 90.19 172 LYS A O 1
ATOM 1358 N N . PRO A 1 173 ? 18.179 -19.335 -30.939 1.00 94.00 173 PRO A N 1
ATOM 1359 C CA . PRO A 1 173 ? 18.120 -18.019 -31.582 1.00 94.00 173 PRO A CA 1
ATOM 1360 C C . PRO A 1 173 ? 18.278 -16.849 -30.606 1.00 94.00 173 PRO A C 1
ATOM 1362 O O . PRO A 1 173 ? 18.779 -15.797 -30.988 1.00 94.00 173 PRO A O 1
ATOM 1365 N N . TYR A 1 174 ? 17.875 -17.030 -29.347 1.00 93.25 174 TYR A N 1
ATOM 1366 C CA . TYR A 1 174 ? 17.956 -15.990 -28.319 1.00 93.25 174 TYR A CA 1
ATOM 1367 C C . TYR A 1 174 ? 19.285 -16.004 -27.559 1.00 93.25 174 TYR A C 1
ATOM 1369 O O . TYR A 1 174 ? 19.518 -15.138 -26.720 1.00 93.25 174 TYR A O 1
ATOM 1377 N N . HIS A 1 175 ? 20.159 -16.979 -27.837 1.00 90.62 175 HIS A N 1
ATOM 1378 C CA . HIS A 1 175 ? 21.421 -17.182 -27.123 1.00 90.62 175 HIS A CA 1
ATOM 1379 C C . HIS A 1 175 ? 21.242 -17.348 -25.599 1.00 90.62 175 HIS A C 1
ATOM 1381 O O . HIS A 1 175 ? 22.114 -16.972 -24.816 1.00 90.62 175 HIS A O 1
ATOM 1387 N N . ILE A 1 176 ? 20.121 -17.944 -25.174 1.00 91.00 176 ILE A N 1
ATOM 1388 C CA . ILE A 1 176 ? 19.782 -18.168 -23.761 1.00 91.00 176 ILE A CA 1
ATOM 1389 C C . ILE A 1 176 ? 20.133 -19.606 -23.361 1.00 91.00 176 ILE A C 1
ATOM 1391 O O . ILE A 1 176 ? 19.944 -20.553 -24.124 1.00 91.00 176 ILE A O 1
ATOM 1395 N N . ARG A 1 177 ? 20.623 -19.790 -22.130 1.00 86.69 177 ARG A N 1
ATOM 1396 C CA . ARG A 1 177 ? 20.831 -21.107 -21.513 1.00 86.69 177 ARG A CA 1
ATOM 1397 C C . ARG A 1 177 ? 20.169 -21.131 -20.139 1.00 86.69 177 ARG A C 1
ATOM 1399 O O . ARG A 1 177 ? 20.426 -20.259 -19.317 1.00 86.69 177 ARG A O 1
ATOM 1406 N N . VAL A 1 178 ? 19.366 -22.159 -19.872 1.00 85.50 178 VAL A N 1
ATOM 1407 C CA . VAL A 1 178 ? 18.753 -22.360 -18.553 1.00 85.50 178 VAL A CA 1
ATOM 1408 C C . VAL A 1 178 ? 19.813 -22.861 -17.571 1.00 85.50 178 VAL A C 1
ATOM 1410 O O . VAL A 1 178 ? 20.348 -23.958 -17.732 1.00 85.50 178 VAL A O 1
ATOM 1413 N N . SER A 1 179 ? 20.113 -22.070 -16.541 1.00 84.50 179 SER A N 1
ATOM 1414 C CA . SER A 1 179 ? 20.894 -22.515 -15.386 1.00 84.50 179 SER A CA 1
ATOM 1415 C C . SER A 1 179 ? 19.947 -23.057 -14.318 1.00 84.50 179 SER A C 1
ATOM 1417 O O . SER A 1 179 ? 19.133 -22.304 -13.781 1.00 84.50 179 SER A O 1
ATOM 1419 N N . LYS A 1 180 ? 20.049 -24.345 -13.975 1.00 77.19 180 LYS A N 1
ATOM 1420 C CA . LYS A 1 180 ? 19.412 -24.839 -12.747 1.00 77.19 180 LYS A CA 1
ATOM 1421 C C . LYS A 1 180 ? 20.179 -24.256 -11.553 1.00 77.19 180 LYS A C 1
ATOM 1423 O O . LYS A 1 180 ? 21.411 -24.284 -11.594 1.00 77.19 180 LYS A O 1
ATOM 1428 N N . PRO A 1 181 ? 19.502 -23.715 -10.528 1.00 66.31 181 PRO A N 1
ATOM 1429 C CA . PRO A 1 181 ? 20.189 -23.279 -9.322 1.00 66.31 181 PRO A CA 1
ATOM 1430 C C . PRO A 1 181 ? 20.900 -24.490 -8.708 1.00 66.31 181 PRO A C 1
ATOM 1432 O O . PRO A 1 181 ? 20.283 -25.522 -8.466 1.00 66.31 181 PRO A O 1
ATOM 1435 N N . THR A 1 182 ? 22.213 -24.387 -8.530 1.00 50.81 182 THR A N 1
ATOM 1436 C CA . THR A 1 182 ? 23.027 -25.383 -7.833 1.00 50.81 182 THR A CA 1
ATOM 1437 C C . THR A 1 182 ? 22.613 -25.403 -6.361 1.00 50.8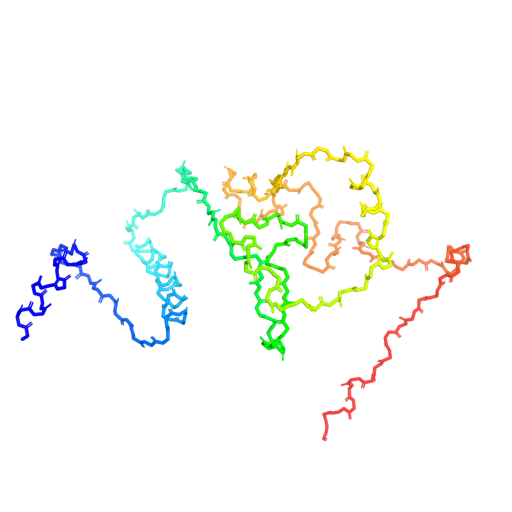1 182 THR A C 1
ATOM 1439 O O . THR A 1 182 ? 22.538 -24.340 -5.743 1.00 50.81 182 THR A O 1
ATOM 1442 N N . ASP A 1 183 ? 22.371 -26.587 -5.794 1.00 50.25 183 ASP A N 1
ATOM 1443 C CA . ASP A 1 183 ? 22.105 -26.815 -4.365 1.00 50.25 183 ASP A CA 1
ATOM 1444 C C . ASP A 1 183 ? 23.330 -26.458 -3.496 1.00 50.25 183 ASP A C 1
ATOM 1446 O O . ASP A 1 183 ? 23.973 -27.314 -2.904 1.00 50.25 183 ASP A O 1
ATOM 1450 N N . SER A 1 184 ? 23.690 -25.177 -3.407 1.00 42.97 184 SER A N 1
ATOM 1451 C CA . SER A 1 184 ? 24.778 -24.682 -2.548 1.00 42.97 184 SER A CA 1
ATOM 1452 C C . SER A 1 184 ? 24.285 -24.147 -1.197 1.00 42.97 184 SER A C 1
ATOM 1454 O O . SER A 1 184 ? 25.074 -23.633 -0.405 1.00 42.97 184 SER A O 1
ATOM 1456 N N . LYS A 1 185 ? 22.983 -24.279 -0.898 1.00 41.59 185 LYS A N 1
ATOM 1457 C CA . LYS A 1 185 ? 22.389 -23.891 0.396 1.00 41.59 185 LYS A CA 1
ATOM 1458 C C . LYS A 1 185 ? 22.051 -25.064 1.330 1.00 41.59 185 LYS A C 1
ATOM 1460 O O . LYS A 1 185 ? 21.626 -24.802 2.449 1.00 41.59 185 LYS A O 1
ATOM 1465 N N . ALA A 1 186 ? 22.282 -26.319 0.929 1.00 41.41 186 ALA A N 1
ATOM 1466 C CA . ALA A 1 186 ? 22.020 -27.493 1.775 1.00 41.41 186 ALA A CA 1
ATOM 1467 C C . ALA A 1 186 ? 23.191 -27.889 2.708 1.00 41.41 186 ALA A C 1
ATOM 1469 O O .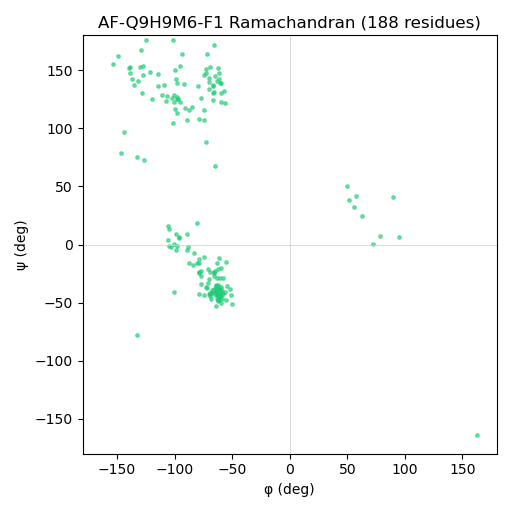 ALA A 1 186 ? 22.967 -28.597 3.680 1.00 41.41 186 ALA A O 1
ATOM 1470 N N . GLU A 1 187 ? 24.417 -27.396 2.491 1.00 36.75 187 GLU A N 1
ATOM 1471 C CA . GLU A 1 187 ? 25.609 -27.799 3.273 1.00 36.75 187 GLU A CA 1
ATOM 1472 C C . GLU A 1 187 ? 26.015 -26.835 4.409 1.00 36.75 187 GLU A C 1
ATOM 1474 O O . GLU A 1 187 ? 27.070 -27.001 5.013 1.00 36.75 187 GLU A O 1
ATOM 1479 N N . ARG A 1 188 ? 25.200 -25.825 4.751 1.00 37.62 188 ARG A N 1
ATOM 1480 C CA . ARG A 1 188 ? 25.484 -24.910 5.887 1.00 37.62 188 ARG A CA 1
ATOM 1481 C C . ARG A 1 188 ? 24.620 -25.140 7.131 1.00 37.62 188 ARG A C 1
ATOM 1483 O O . ARG A 1 188 ? 24.567 -24.274 7.999 1.00 37.62 188 ARG A O 1
ATOM 1490 N N . ALA A 1 189 ? 23.961 -26.289 7.224 1.00 39.03 189 ALA A N 1
ATOM 1491 C CA . ALA A 1 189 ? 23.249 -26.717 8.423 1.00 39.03 189 ALA A CA 1
ATOM 1492 C C . ALA A 1 189 ? 23.719 -28.120 8.830 1.00 39.03 189 ALA A C 1
ATOM 1494 O O . ALA A 1 189 ? 23.005 -29.100 8.643 1.00 39.03 189 ALA A O 1
ATOM 1495 N N . HIS A 1 190 ? 24.938 -28.195 9.359 1.00 37.31 190 HIS A N 1
ATOM 1496 C CA . HIS A 1 190 ? 25.383 -29.260 10.252 1.00 37.31 190 HIS A CA 1
ATOM 1497 C C . HIS A 1 190 ? 26.321 -28.676 11.304 1.00 37.31 190 HIS A C 1
ATOM 1499 O O . HIS A 1 190 ? 27.133 -27.797 10.934 1.00 37.31 190 HIS A O 1
#

Radius of gyration: 26.21 Å; Cα contacts (8 Å, |Δi|>4): 76; chains: 1; bounding box: 49×54×72 Å

Solvent-accessible surface area (backbone atoms only — not comparable to full-atom values): 12925 Å² total; per-residue (Å²): 109,70,66,61,51,55,50,48,39,65,75,68,69,60,60,90,93,63,82,88,88,83,82,86,70,60,65,70,62,39,52,55,48,52,56,50,49,53,52,52,50,51,54,56,40,38,78,74,71,47,85,83,78,57,89,88,62,85,86,86,83,86,87,74,90,70,65,70,60,40,60,34,92,93,44,69,89,41,73,40,58,62,79,52,90,80,64,78,70,57,82,90,51,54,76,67,58,74,78,71,80,80,88,76,84,56,78,88,48,45,70,57,54,54,53,48,73,75,68,58,72,96,82,84,87,85,87,77,63,60,56,57,52,51,14,58,75,70,67,44,95,41,52,53,80,72,38,98,81,53,59,46,100,87,61,34,30,82,89,77,62,32,84,69,91,74,62,70,78,74,30,56,87,73,75,57,79,91,76,77,85,73,85,77,77,71,81,81,78,126

Foldseek 3Di:
DVVVVVVCCVVVVDDPPDDDDDDDDDPVVRCVVVVVVVVVVQVVVVVVPDHDDDLVDDDDDDDDDDDQWAQDPVGSVDIDGPPDPPDDDDPVCPVVAPPDDDDDDCVVVVVVVVVVVVPDDDDDDDDDPVLVVVCSVVVPPDSQVVDPQDADPVRAGPVVRPDDDDDPVVCVVVVDDDDDDDPPPPPPPD